Protein AF-A0AAV6YT21-F1 (afdb_monomer)

Structure (mmCIF, N/CA/C/O backbone):
data_AF-A0AAV6YT21-F1
#
_entry.id   AF-A0AAV6YT21-F1
#
loop_
_atom_site.group_PDB
_atom_site.id
_atom_site.type_symbol
_atom_site.label_atom_id
_atom_site.label_alt_id
_atom_site.label_comp_id
_atom_site.label_asym_id
_atom_site.label_entity_id
_atom_site.label_seq_id
_atom_site.pdbx_PDB_ins_code
_atom_site.Cartn_x
_atom_site.Cartn_y
_atom_site.Cartn_z
_atom_site.occupancy
_atom_site.B_iso_or_equiv
_atom_site.auth_seq_id
_atom_site.auth_comp_id
_atom_site.auth_asym_id
_atom_site.auth_a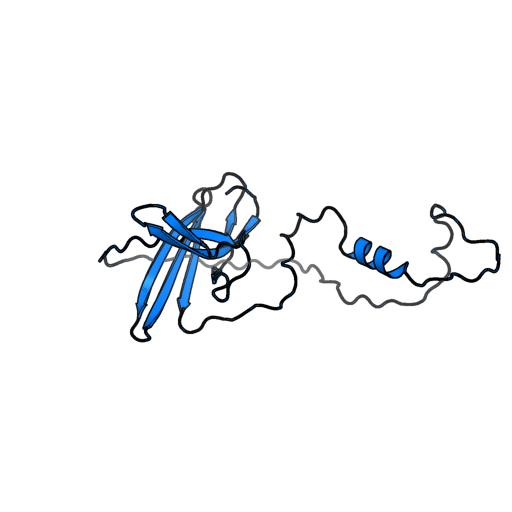tom_id
_atom_site.pdbx_PDB_model_num
ATOM 1 N N . MET A 1 1 ? -0.145 -6.992 14.950 1.00 88.38 1 MET A N 1
ATOM 2 C CA . MET A 1 1 ? 0.329 -5.601 15.068 1.00 88.38 1 MET A CA 1
ATOM 3 C C . MET A 1 1 ? 1.502 -5.580 16.021 1.00 88.38 1 MET A C 1
ATOM 5 O O . MET A 1 1 ? 1.387 -6.137 17.103 1.00 88.38 1 MET A O 1
ATOM 9 N N . LEU A 1 2 ? 2.638 -5.006 15.620 1.00 87.94 2 LEU A N 1
ATOM 10 C CA . LEU A 1 2 ? 3.841 -4.957 16.470 1.00 87.94 2 LEU A CA 1
ATOM 11 C C . LEU A 1 2 ? 3.786 -3.828 17.510 1.00 87.94 2 LEU A C 1
ATOM 13 O O . LEU A 1 2 ? 4.380 -3.944 18.574 1.00 87.94 2 LEU A O 1
ATOM 17 N N . HIS A 1 3 ? 3.036 -2.765 17.218 1.00 88.62 3 HIS A N 1
ATOM 18 C CA . HIS A 1 3 ? 2.876 -1.598 18.080 1.00 88.62 3 HIS A CA 1
ATOM 19 C C . HIS A 1 3 ? 1.391 -1.319 18.329 1.00 88.62 3 HIS A C 1
ATOM 21 O O . HIS A 1 3 ? 0.542 -1.676 17.508 1.00 88.62 3 HIS A O 1
ATOM 27 N N . SER A 1 4 ? 1.093 -0.670 19.454 1.00 93.00 4 SER A N 1
ATOM 28 C CA . SER A 1 4 ? -0.224 -0.085 19.723 1.00 93.00 4 SER A CA 1
ATOM 29 C C . SER A 1 4 ? -0.312 1.300 19.084 1.00 93.00 4 SER A C 1
ATOM 31 O O . SER A 1 4 ? 0.655 2.056 19.144 1.00 93.00 4 SER A O 1
ATOM 33 N N . GLY A 1 5 ? -1.459 1.662 18.515 1.00 94.19 5 GLY A N 1
ATOM 34 C CA . GLY A 1 5 ? -1.636 2.963 17.872 1.00 94.19 5 GLY A CA 1
ATOM 35 C C . GLY A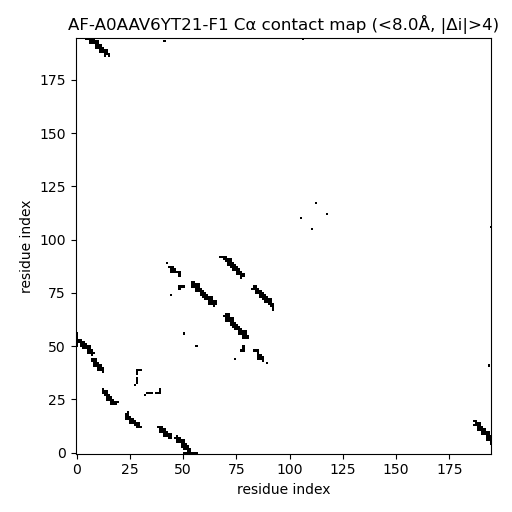 1 5 ? -2.865 3.038 16.975 1.00 94.19 5 GLY A C 1
ATOM 36 O O . GLY A 1 5 ? -3.679 2.113 16.928 1.00 94.19 5 GLY A O 1
ATOM 37 N N . LEU A 1 6 ? -2.992 4.161 16.269 1.00 96.06 6 LEU A N 1
ATOM 38 C CA . LEU A 1 6 ? -4.013 4.365 15.248 1.00 96.06 6 LEU A CA 1
ATOM 39 C C . LEU A 1 6 ? -3.454 3.978 13.884 1.00 96.06 6 LEU A C 1
ATOM 41 O O . LEU A 1 6 ? -2.499 4.566 13.405 1.00 96.06 6 LEU A O 1
ATOM 45 N N . VAL A 1 7 ? -4.085 3.022 13.222 1.00 96.44 7 VAL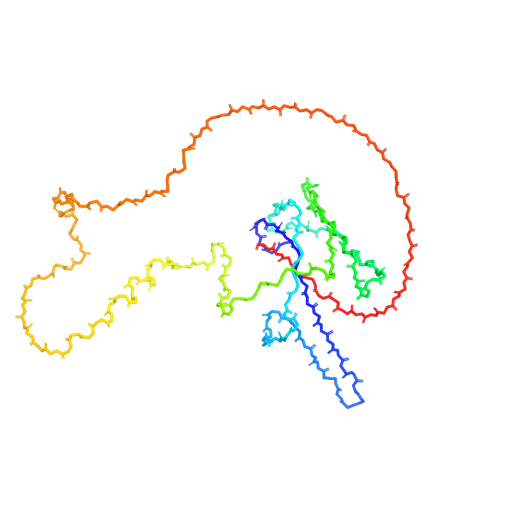 A N 1
ATOM 46 C CA . VAL A 1 7 ? -3.814 2.702 11.827 1.00 96.44 7 VAL A CA 1
ATOM 47 C C . VAL A 1 7 ? -4.555 3.701 10.949 1.00 96.44 7 VAL A C 1
ATOM 49 O O . VAL A 1 7 ? -5.776 3.642 10.810 1.00 96.44 7 VAL A O 1
ATOM 52 N N . HIS A 1 8 ? -3.811 4.618 10.344 1.00 96.81 8 HIS A N 1
ATOM 53 C CA . HIS A 1 8 ? -4.325 5.632 9.428 1.00 96.81 8 HIS A CA 1
ATOM 54 C C . HIS A 1 8 ? -4.503 5.119 7.996 1.00 96.81 8 HIS A C 1
ATOM 56 O O . HIS A 1 8 ? -5.246 5.722 7.224 1.00 96.81 8 HIS A O 1
ATOM 62 N N . GLY A 1 9 ? -3.817 4.046 7.603 1.00 96.62 9 GLY A N 1
ATOM 63 C CA . GLY A 1 9 ? -3.814 3.587 6.217 1.00 96.62 9 GLY A CA 1
ATOM 64 C C . GLY A 1 9 ? -2.855 2.439 5.936 1.00 96.62 9 GLY A C 1
ATOM 65 O O . GLY A 1 9 ? -2.294 1.834 6.848 1.00 96.62 9 GLY A O 1
ATOM 66 N N . LEU A 1 10 ? -2.639 2.186 4.649 1.00 96.81 10 LEU A N 1
ATOM 67 C CA . LEU A 1 10 ? -1.673 1.223 4.130 1.00 96.81 10 LEU A CA 1
ATOM 68 C C . LEU A 1 10 ? -0.628 1.934 3.257 1.00 96.81 10 LEU A C 1
ATOM 70 O O . LEU A 1 10 ? -0.956 2.833 2.481 1.00 96.81 10 LEU A O 1
ATOM 74 N N . ALA A 1 11 ? 0.630 1.536 3.401 1.00 95.88 11 ALA A N 1
ATOM 75 C CA . ALA A 1 11 ? 1.767 1.953 2.595 1.00 95.88 11 ALA A CA 1
ATOM 76 C C . ALA A 1 11 ? 2.125 0.847 1.603 1.00 95.88 11 ALA A C 1
ATOM 78 O O . ALA A 1 11 ? 2.099 -0.329 1.957 1.00 95.88 11 ALA A O 1
ATOM 79 N N . PHE A 1 12 ? 2.509 1.228 0.393 1.00 96.62 12 PHE A N 1
ATOM 80 C CA . PHE A 1 12 ? 2.842 0.312 -0.687 1.00 96.62 12 PHE A CA 1
ATOM 81 C C . PHE A 1 12 ? 4.167 0.708 -1.327 1.00 96.62 12 PHE A C 1
ATOM 83 O O . PHE A 1 12 ? 4.436 1.890 -1.566 1.00 96.62 12 PHE A O 1
ATOM 90 N N . TRP A 1 13 ? 4.951 -0.312 -1.645 1.00 97.25 13 TRP A N 1
ATOM 91 C CA . TRP A 1 13 ? 6.116 -0.248 -2.518 1.00 97.25 13 TRP A CA 1
ATOM 92 C C . TRP A 1 13 ? 6.214 -1.556 -3.306 1.00 97.25 13 TRP A C 1
ATOM 94 O O . TRP A 1 13 ? 5.426 -2.488 -3.105 1.00 97.25 13 TRP A O 1
ATOM 104 N N . PHE A 1 14 ? 7.164 -1.624 -4.228 1.00 96.12 14 PHE A N 1
ATOM 105 C CA . PHE A 1 14 ? 7.390 -2.813 -5.036 1.00 96.12 14 PHE A CA 1
ATOM 106 C C . PHE A 1 14 ? 8.874 -3.127 -5.181 1.00 96.12 14 PHE A C 1
ATOM 108 O O . PHE A 1 14 ? 9.727 -2.233 -5.177 1.00 96.12 14 PHE A O 1
ATOM 115 N N . ASP A 1 15 ? 9.137 -4.412 -5.380 1.00 95.56 15 ASP A N 1
ATOM 116 C CA . ASP A 1 15 ? 10.445 -4.947 -5.716 1.00 95.56 15 ASP A CA 1
ATOM 117 C C . ASP A 1 15 ? 10.340 -5.702 -7.045 1.00 95.56 15 ASP A C 1
ATOM 119 O O . ASP A 1 15 ? 9.347 -6.384 -7.317 1.00 95.56 15 ASP A O 1
ATOM 123 N N . VAL A 1 16 ? 11.364 -5.581 -7.885 1.00 95.12 16 VAL A N 1
ATOM 124 C CA . VAL A 1 16 ? 11.480 -6.309 -9.153 1.00 95.12 16 VAL A CA 1
ATOM 125 C C . VAL A 1 16 ? 12.757 -7.131 -9.128 1.00 95.12 16 VAL A C 1
ATOM 127 O O . VAL A 1 16 ? 13.840 -6.599 -8.889 1.00 95.12 16 VAL A O 1
ATOM 130 N N . ALA A 1 17 ? 12.625 -8.425 -9.414 1.00 95.19 17 ALA A N 1
ATOM 131 C CA . ALA A 1 17 ? 13.745 -9.339 -9.571 1.00 95.19 17 ALA A CA 1
ATOM 132 C C . ALA A 1 17 ? 14.012 -9.608 -11.056 1.00 95.19 17 ALA A C 1
ATOM 134 O O . ALA A 1 17 ? 13.153 -10.120 -11.775 1.00 95.19 17 ALA A O 1
ATOM 135 N N . PHE A 1 18 ? 15.229 -9.318 -11.503 1.00 94.69 18 PHE A N 1
ATOM 136 C CA . PHE A 1 18 ? 15.756 -9.720 -12.800 1.00 94.69 18 PHE A CA 1
ATOM 137 C C . PHE A 1 18 ? 16.485 -11.051 -12.630 1.00 94.69 18 PHE A C 1
ATOM 139 O O . PHE A 1 18 ? 17.658 -11.084 -12.257 1.00 94.69 18 PHE A O 1
ATOM 146 N N . ILE A 1 19 ? 15.772 -12.154 -12.859 1.00 96.62 19 ILE A N 1
ATOM 147 C CA . ILE A 1 19 ? 16.285 -13.514 -12.660 1.00 96.62 19 ILE A CA 1
ATOM 148 C C . ILE A 1 19 ? 17.089 -13.927 -13.898 1.00 96.62 19 ILE A C 1
ATOM 150 O O . ILE A 1 19 ? 16.547 -14.461 -14.866 1.00 96.62 19 ILE A O 1
ATOM 154 N N . GLY A 1 20 ? 18.387 -13.625 -13.887 1.00 95.75 20 GLY A N 1
ATOM 155 C CA . GLY A 1 20 ? 19.321 -14.039 -14.928 1.00 95.75 20 GLY A CA 1
ATOM 156 C C . GLY A 1 20 ? 19.839 -15.463 -14.720 1.00 95.75 20 GLY A C 1
ATOM 157 O O . GLY A 1 20 ? 19.739 -16.035 -13.637 1.00 95.75 20 GLY A O 1
ATOM 158 N N . SER A 1 21 ? 20.462 -16.024 -15.758 1.00 96.50 21 SER A N 1
ATOM 159 C CA . SER A 1 21 ? 21.091 -17.353 -15.704 1.00 96.50 21 SER A CA 1
ATOM 160 C C . SER A 1 21 ? 22.304 -17.432 -14.766 1.00 96.50 21 SER A C 1
ATOM 162 O O . SER A 1 21 ? 22.615 -18.513 -14.279 1.00 96.50 21 SER A O 1
ATOM 164 N N . ILE A 1 22 ? 22.989 -16.308 -14.518 1.00 97.25 22 ILE A N 1
ATOM 165 C CA . ILE A 1 22 ? 24.179 -16.232 -13.648 1.00 97.25 22 ILE A CA 1
ATOM 166 C C . ILE A 1 22 ? 23.811 -15.729 -12.251 1.00 97.25 22 ILE A C 1
ATOM 168 O O . ILE A 1 22 ? 24.291 -16.250 -11.249 1.00 97.25 22 ILE A O 1
ATOM 172 N N . MET A 1 23 ? 22.987 -14.687 -12.179 1.00 95.25 23 MET A N 1
ATOM 173 C CA . MET A 1 23 ? 22.596 -14.064 -10.920 1.00 95.25 23 MET A CA 1
ATOM 174 C C . MET A 1 23 ? 21.229 -13.403 -11.039 1.00 95.25 23 MET A C 1
ATOM 176 O O . MET A 1 23 ? 20.790 -13.039 -12.131 1.00 95.25 23 MET A O 1
ATOM 180 N N . THR A 1 24 ? 20.589 -13.215 -9.888 1.00 96.56 24 THR A N 1
ATOM 181 C CA . THR A 1 24 ? 19.397 -12.377 -9.767 1.00 96.56 24 THR A CA 1
ATOM 182 C C . THR A 1 24 ? 19.806 -10.982 -9.319 1.00 96.56 24 THR A C 1
ATOM 184 O O . THR A 1 24 ? 20.522 -10.838 -8.329 1.00 96.56 24 THR A O 1
ATOM 187 N N . VAL A 1 25 ? 19.333 -9.962 -10.029 1.00 96.00 25 VAL A N 1
ATOM 188 C CA . VAL A 1 25 ? 19.520 -8.551 -9.662 1.00 96.00 25 VAL A CA 1
ATOM 189 C C . VAL A 1 25 ? 18.185 -7.988 -9.194 1.00 96.00 25 VAL A C 1
ATOM 191 O O . VAL A 1 25 ? 17.152 -8.301 -9.781 1.00 96.00 25 VAL A O 1
ATOM 194 N N . TRP A 1 26 ? 18.194 -7.159 -8.153 1.00 95.19 26 TRP A N 1
ATOM 195 C CA . TRP A 1 26 ? 16.984 -6.574 -7.579 1.00 95.19 26 TRP A CA 1
ATOM 196 C C . TRP A 1 26 ? 16.938 -5.065 -7.791 1.00 95.19 26 TRP A C 1
ATOM 198 O O . TRP A 1 26 ? 17.945 -4.375 -7.651 1.00 95.19 26 TRP A O 1
ATOM 208 N N . LEU A 1 27 ? 15.744 -4.561 -8.084 1.00 94.94 27 LEU A N 1
ATOM 209 C CA . LEU A 1 27 ? 15.382 -3.157 -7.946 1.00 94.94 27 LEU A CA 1
ATOM 210 C C . LEU A 1 27 ? 14.325 -3.074 -6.850 1.00 94.94 27 LEU A C 1
ATOM 212 O O . LEU A 1 27 ? 13.266 -3.683 -6.988 1.00 94.94 27 LEU A O 1
ATOM 216 N N . SER A 1 28 ? 14.605 -2.325 -5.786 1.00 94.19 28 SER A N 1
ATOM 217 C CA . SER A 1 28 ? 13.670 -2.107 -4.682 1.00 94.19 28 SER A CA 1
ATOM 218 C C . SER A 1 28 ? 13.281 -0.638 -4.571 1.00 94.19 28 SER A C 1
ATOM 220 O O . SER A 1 28 ? 14.098 0.257 -4.785 1.00 94.19 28 SER A O 1
ATOM 222 N N . THR A 1 29 ? 12.015 -0.398 -4.233 1.00 95.25 29 THR A N 1
ATOM 223 C CA . THR A 1 29 ? 11.481 0.931 -3.882 1.00 95.25 29 THR A CA 1
ATOM 224 C C . THR A 1 29 ? 11.099 1.026 -2.401 1.00 95.25 29 THR A C 1
ATOM 226 O O . THR A 1 29 ? 10.394 1.956 -1.991 1.00 95.25 29 THR A O 1
ATOM 229 N N . SER A 1 30 ? 11.563 0.063 -1.596 1.00 94.25 30 SER A N 1
ATOM 230 C CA . SER A 1 30 ? 11.323 0.003 -0.155 1.00 94.25 30 SER A CA 1
ATOM 231 C C . SER A 1 30 ? 11.681 1.327 0.528 1.00 94.25 30 SER A C 1
ATOM 233 O O . SER A 1 30 ? 12.685 1.949 0.177 1.00 94.25 30 SER A O 1
ATOM 235 N N . PRO A 1 31 ? 10.922 1.762 1.551 1.00 92.56 31 PRO A N 1
ATOM 236 C CA . PRO A 1 31 ? 11.295 2.927 2.355 1.00 92.56 31 PRO A CA 1
ATOM 237 C C . PRO A 1 31 ? 12.623 2.752 3.114 1.00 92.56 31 PRO A C 1
ATOM 239 O O . PRO A 1 31 ? 13.137 3.723 3.663 1.00 92.56 31 PRO A O 1
ATOM 242 N N . THR A 1 32 ? 13.165 1.532 3.180 1.00 91.81 32 THR A N 1
ATOM 243 C CA . THR A 1 32 ? 14.474 1.237 3.784 1.00 91.81 32 THR A CA 1
ATOM 244 C C . THR A 1 32 ? 15.643 1.392 2.812 1.00 91.81 32 THR A C 1
ATOM 246 O O . THR A 1 32 ? 16.790 1.341 3.241 1.00 91.81 32 THR A O 1
ATOM 249 N N . GLU A 1 33 ? 15.361 1.552 1.520 1.00 92.81 33 GLU A N 1
ATOM 250 C CA . GLU A 1 33 ? 16.351 1.682 0.452 1.00 92.81 33 GLU A CA 1
ATOM 251 C C . GLU A 1 33 ? 16.539 3.151 0.040 1.00 92.81 33 GLU A C 1
ATOM 253 O O . GLU A 1 33 ? 15.707 4.007 0.370 1.00 92.81 33 GLU A O 1
ATOM 258 N N . PRO A 1 34 ? 17.624 3.483 -0.688 1.00 93.31 34 PRO A N 1
ATOM 259 C CA . PRO A 1 34 ? 17.809 4.814 -1.246 1.00 93.31 34 PRO A CA 1
ATOM 260 C C . PRO A 1 34 ? 16.594 5.284 -2.056 1.00 93.31 34 PRO A C 1
ATOM 262 O O . PRO A 1 34 ? 15.992 4.531 -2.823 1.00 93.31 34 PRO A O 1
ATOM 265 N N . LEU A 1 35 ? 16.251 6.565 -1.903 1.00 92.44 35 LEU A N 1
ATOM 266 C CA . LEU A 1 35 ? 15.069 7.151 -2.527 1.00 92.44 35 LEU A CA 1
ATOM 267 C C . LEU A 1 35 ? 15.119 7.042 -4.059 1.00 92.44 35 LEU A C 1
ATOM 269 O O . LEU A 1 35 ? 16.103 7.418 -4.696 1.00 92.44 35 LEU A O 1
ATOM 273 N N . THR A 1 36 ? 14.008 6.609 -4.652 1.00 94.44 36 THR A N 1
ATOM 274 C CA . THR A 1 36 ? 13.813 6.549 -6.106 1.00 94.44 36 THR A CA 1
ATOM 275 C C . THR A 1 36 ? 12.723 7.526 -6.557 1.00 94.44 36 THR A C 1
ATOM 277 O O . THR A 1 36 ? 11.954 8.037 -5.742 1.00 94.44 36 THR A O 1
ATOM 280 N N . HIS A 1 37 ? 12.606 7.758 -7.869 1.00 93.62 37 HIS A N 1
ATOM 281 C CA . HIS A 1 37 ? 11.563 8.626 -8.433 1.00 93.62 37 HIS A CA 1
ATOM 282 C C . HIS A 1 37 ? 10.138 8.054 -8.315 1.00 93.62 37 HIS A C 1
ATOM 284 O O . HIS A 1 37 ? 9.174 8.784 -8.541 1.00 93.62 37 HIS A O 1
ATOM 290 N N . TRP A 1 38 ? 9.989 6.768 -7.979 1.00 94.19 38 TRP A N 1
ATOM 291 C CA . TRP A 1 38 ? 8.682 6.157 -7.725 1.00 94.19 38 TRP A CA 1
ATOM 292 C C . TRP A 1 38 ? 8.117 6.525 -6.353 1.00 94.19 38 TRP A C 1
ATOM 294 O O . TRP A 1 38 ? 6.902 6.458 -6.171 1.00 94.19 38 TRP A O 1
ATOM 304 N N . TYR A 1 39 ? 8.973 6.949 -5.413 1.00 94.56 39 TYR A N 1
ATOM 305 C CA . TYR A 1 39 ? 8.604 7.164 -4.013 1.00 94.56 39 TYR A CA 1
ATOM 306 C C . TYR A 1 39 ? 7.869 5.934 -3.434 1.00 94.56 39 TYR A C 1
ATOM 308 O O . TYR A 1 39 ? 8.057 4.807 -3.891 1.00 94.56 39 TYR A O 1
ATOM 316 N N . GLN A 1 40 ? 7.043 6.142 -2.410 1.00 95.25 40 GLN A N 1
ATOM 317 C CA . GLN A 1 40 ? 6.112 5.148 -1.878 1.00 95.25 40 GLN A CA 1
ATOM 318 C C . GLN A 1 40 ? 4.684 5.683 -1.976 1.00 95.25 40 GLN A C 1
ATOM 320 O O . GLN A 1 40 ? 4.451 6.895 -1.937 1.00 95.25 40 GLN A O 1
ATOM 325 N N . VAL A 1 41 ? 3.709 4.778 -2.051 1.00 96.38 41 VAL A N 1
ATOM 326 C CA . VAL A 1 41 ? 2.287 5.135 -2.123 1.00 96.38 41 VAL A CA 1
ATOM 327 C C . VAL A 1 41 ? 1.633 4.898 -0.770 1.00 96.38 41 VAL A C 1
ATOM 329 O O . VAL A 1 41 ? 1.835 3.864 -0.142 1.00 96.38 41 VAL A O 1
ATOM 332 N N . ARG A 1 42 ? 0.832 5.860 -0.307 1.00 96.62 42 ARG A N 1
ATOM 333 C CA . ARG A 1 42 ? 0.055 5.754 0.932 1.00 96.62 42 ARG A CA 1
ATOM 334 C C . ARG A 1 42 ? -1.425 5.889 0.624 1.00 96.62 42 ARG A C 1
ATOM 336 O O . ARG A 1 42 ? -1.848 6.914 0.097 1.00 96.62 42 ARG A O 1
ATOM 343 N N . CYS A 1 43 ? -2.206 4.886 0.998 1.00 96.56 43 CYS A N 1
ATOM 344 C CA . CYS A 1 43 ? -3.656 4.903 0.886 1.00 96.56 43 CYS A CA 1
ATOM 345 C C . CYS A 1 43 ? -4.260 5.005 2.284 1.00 96.56 43 CYS A C 1
ATOM 347 O O . CYS A 1 43 ? -4.113 4.095 3.102 1.00 96.56 43 CYS A O 1
ATOM 349 N N . LEU A 1 44 ? -4.917 6.127 2.571 1.00 97.50 44 LEU A N 1
ATOM 350 C CA . LEU A 1 44 ? -5.526 6.365 3.876 1.00 97.50 44 LEU A CA 1
ATOM 351 C C . LEU A 1 44 ? -6.856 5.623 4.000 1.00 97.50 44 LEU A C 1
ATOM 353 O O . LEU A 1 44 ? -7.618 5.523 3.038 1.00 97.50 44 LEU A O 1
ATOM 357 N N . LEU A 1 45 ? -7.141 5.144 5.203 1.00 97.69 45 LEU A N 1
ATOM 358 C CA . LEU A 1 45 ? -8.472 4.722 5.608 1.00 97.69 45 LEU A CA 1
ATOM 359 C C . LEU A 1 45 ? -9.336 5.961 5.863 1.00 97.69 45 LEU A C 1
ATOM 361 O O . LEU A 1 45 ? -8.839 6.986 6.328 1.00 97.69 45 LEU A O 1
ATOM 365 N N . GLN A 1 46 ? -10.637 5.867 5.593 1.00 96.62 46 GLN A N 1
ATOM 366 C CA . GLN A 1 46 ? -11.550 6.987 5.834 1.00 96.62 46 GLN A CA 1
ATOM 367 C C . GLN A 1 46 ? -11.746 7.259 7.332 1.00 96.62 46 GLN A C 1
ATOM 369 O O . GLN A 1 46 ? -11.935 8.400 7.750 1.00 96.62 46 GLN A O 1
ATOM 374 N N . SER A 1 47 ? -11.659 6.214 8.153 1.00 97.19 47 SER A N 1
ATOM 375 C CA . SER A 1 47 ? -11.618 6.314 9.612 1.00 97.19 47 SER A CA 1
ATOM 376 C C . SER A 1 47 ? -10.432 5.506 10.146 1.00 97.19 47 SER A C 1
ATOM 378 O O . SER A 1 47 ? -10.334 4.322 9.808 1.00 97.19 47 SER A O 1
ATOM 380 N N . PRO A 1 48 ? -9.522 6.098 10.941 1.00 97.38 48 PRO A N 1
ATOM 381 C CA . PRO A 1 48 ? -8.409 5.360 11.529 1.00 97.38 48 PRO A CA 1
ATOM 382 C C . PRO A 1 48 ? -8.889 4.222 12.437 1.00 97.38 48 PRO A C 1
ATOM 384 O O . PRO A 1 48 ? -9.912 4.350 13.110 1.00 97.38 48 PRO A O 1
ATOM 387 N N . LEU A 1 49 ? -8.138 3.122 12.484 1.00 97.12 49 LEU A N 1
ATOM 388 C CA . LEU A 1 49 ? -8.451 1.961 13.321 1.00 97.12 49 LEU A CA 1
ATOM 389 C C . LEU A 1 49 ? -7.490 1.877 14.501 1.00 97.12 49 LEU A C 1
ATOM 391 O O . LEU A 1 49 ? -6.284 1.794 14.311 1.00 97.12 49 LEU A O 1
ATOM 395 N N . PHE A 1 50 ? -8.008 1.861 15.726 1.00 96.50 50 PHE A N 1
ATOM 396 C CA . PHE A 1 50 ? -7.165 1.626 16.894 1.00 96.50 50 PHE A CA 1
ATOM 397 C C . PHE A 1 50 ? -6.818 0.141 17.017 1.00 96.50 50 PHE A C 1
ATOM 399 O O . PHE A 1 50 ? -7.710 -0.706 17.064 1.00 96.50 50 PHE A O 1
ATOM 406 N N . THR A 1 51 ? -5.526 -0.154 17.115 1.00 95.69 51 THR A N 1
ATOM 407 C CA . THR A 1 51 ? -4.996 -1.501 17.344 1.00 95.69 51 THR A CA 1
ATOM 408 C C . THR A 1 51 ? -4.075 -1.501 18.549 1.00 95.69 51 THR A C 1
ATOM 410 O O . THR A 1 51 ? -3.303 -0.559 18.739 1.00 95.69 51 THR A O 1
ATOM 413 N N . LYS A 1 52 ? -4.096 -2.575 19.331 1.00 95.62 52 LYS A N 1
ATOM 414 C CA . LYS A 1 52 ? -3.094 -2.853 20.361 1.00 95.62 52 LYS A CA 1
ATOM 415 C C . LYS A 1 52 ? -1.981 -3.728 19.785 1.00 95.62 52 LYS A C 1
ATOM 417 O O . LYS A 1 52 ? -2.194 -4.497 18.847 1.00 95.62 52 LYS A O 1
ATOM 422 N N . ALA A 1 53 ? -0.783 -3.637 20.356 1.00 94.88 53 ALA A N 1
ATOM 423 C CA . ALA A 1 53 ? 0.271 -4.610 20.091 1.00 94.88 53 ALA A CA 1
ATOM 424 C C . ALA A 1 53 ? -0.258 -6.032 20.363 1.00 94.88 53 ALA A C 1
ATOM 426 O O . ALA A 1 53 ? -0.882 -6.282 21.392 1.00 94.88 53 ALA A O 1
ATOM 427 N N . GLY A 1 54 ? -0.033 -6.942 19.418 1.00 95.38 54 GLY A N 1
ATOM 428 C CA . GLY A 1 54 ? -0.601 -8.292 19.412 1.00 95.38 54 GLY A CA 1
ATOM 429 C C . GLY A 1 54 ? -1.916 -8.451 18.636 1.00 95.38 54 GLY A C 1
ATOM 430 O O . GLY A 1 54 ? -2.214 -9.572 18.236 1.00 95.38 54 GLY A O 1
ATOM 431 N N . ASP A 1 55 ? -2.655 -7.374 18.338 1.00 96.88 55 ASP A N 1
ATOM 432 C CA . ASP A 1 55 ? -3.904 -7.469 17.563 1.00 96.88 55 ASP A CA 1
ATOM 433 C C . ASP A 1 55 ? -3.644 -7.871 16.106 1.00 96.88 55 ASP A C 1
ATOM 435 O O . ASP A 1 55 ? -2.571 -7.616 15.553 1.00 96.88 55 ASP A O 1
ATOM 439 N N . THR A 1 56 ? -4.643 -8.440 15.440 1.00 97.25 56 THR A N 1
ATOM 440 C CA . THR A 1 56 ? -4.564 -8.812 14.025 1.00 97.25 56 THR A CA 1
ATOM 441 C C . THR A 1 56 ? -5.379 -7.826 13.202 1.00 97.25 56 THR A C 1
ATOM 443 O O . THR A 1 56 ? -6.559 -7.610 13.469 1.00 97.25 56 THR A O 1
ATOM 446 N N . LEU A 1 57 ? -4.735 -7.214 12.205 1.00 96.62 57 LEU A N 1
ATOM 447 C CA . LEU A 1 57 ? -5.411 -6.404 11.197 1.00 96.62 57 LEU A CA 1
ATOM 448 C C . LEU A 1 57 ? -5.592 -7.271 9.947 1.00 96.62 57 LEU A C 1
ATOM 450 O O . LEU A 1 57 ? -4.609 -7.606 9.286 1.00 96.62 57 LEU A O 1
ATOM 454 N N . SER A 1 58 ? -6.830 -7.643 9.644 1.00 97.19 58 SER A N 1
ATOM 455 C CA . SER A 1 58 ? -7.203 -8.418 8.462 1.00 97.19 58 SER A CA 1
ATOM 456 C C . SER A 1 58 ? -7.923 -7.531 7.444 1.00 97.19 58 SER A C 1
ATOM 458 O O . SER A 1 58 ? -8.372 -6.428 7.762 1.00 97.19 58 SER A O 1
ATOM 460 N N . GLY A 1 59 ? -8.002 -7.954 6.182 1.00 95.94 59 GLY A N 1
ATOM 461 C CA . GLY A 1 59 ? -8.619 -7.120 5.158 1.00 95.94 59 GLY A CA 1
ATOM 462 C C . GLY A 1 59 ? -8.368 -7.564 3.727 1.00 95.94 59 GLY A C 1
ATOM 463 O O . GLY A 1 59 ? -7.878 -8.658 3.457 1.00 95.94 59 GLY A O 1
ATOM 464 N N . THR A 1 60 ? -8.727 -6.698 2.787 1.00 97.38 60 THR A N 1
ATOM 465 C CA . THR A 1 60 ? -8.510 -6.901 1.356 1.00 97.38 60 THR A CA 1
ATOM 466 C C . THR A 1 60 ? -8.183 -5.572 0.693 1.00 97.38 60 THR A C 1
ATOM 468 O O . THR A 1 60 ? -8.807 -4.550 0.979 1.00 97.38 60 THR A O 1
ATOM 471 N N . VAL A 1 61 ? -7.202 -5.605 -0.206 1.00 97.75 61 VAL A N 1
ATOM 472 C CA . VAL A 1 61 ? -6.899 -4.517 -1.134 1.00 97.75 61 VAL A CA 1
ATOM 473 C C . VAL A 1 61 ? -7.191 -5.038 -2.532 1.00 97.75 61 VAL A C 1
ATOM 475 O O .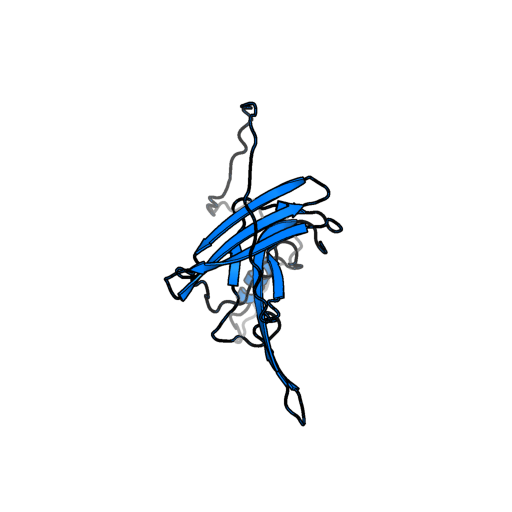 VAL A 1 61 ? -6.533 -5.965 -3.001 1.00 97.75 61 VAL A O 1
ATOM 478 N N . LEU A 1 62 ? -8.203 -4.473 -3.179 1.00 97.75 62 LEU A N 1
ATOM 479 C CA . LEU A 1 62 ? -8.614 -4.824 -4.530 1.00 97.75 62 LEU A CA 1
ATOM 480 C C . LEU A 1 62 ? -8.201 -3.705 -5.485 1.00 97.75 62 LEU A C 1
ATOM 482 O O . LEU A 1 62 ? -8.564 -2.549 -5.282 1.00 97.75 62 LEU A O 1
ATOM 486 N N . LEU A 1 63 ? -7.453 -4.058 -6.527 1.00 97.75 63 LEU A N 1
ATOM 487 C CA . LEU A 1 63 ? -7.045 -3.142 -7.586 1.00 97.75 63 LEU A CA 1
ATOM 488 C C . LEU A 1 63 ? -7.849 -3.472 -8.843 1.00 97.75 63 LEU A C 1
ATOM 490 O O . LEU A 1 63 ? -7.694 -4.551 -9.413 1.00 97.75 63 LEU A O 1
ATOM 494 N N . ILE A 1 64 ? -8.694 -2.542 -9.281 1.00 97.62 64 ILE A N 1
ATOM 495 C CA . ILE A 1 64 ? -9.557 -2.708 -10.454 1.00 97.62 64 ILE A CA 1
ATOM 496 C C . ILE A 1 64 ? -9.000 -1.858 -11.588 1.00 97.62 64 ILE A C 1
ATOM 498 O O . ILE A 1 64 ? -8.968 -0.633 -11.487 1.00 97.62 64 ILE A O 1
ATOM 502 N N . ALA A 1 65 ? -8.543 -2.498 -12.664 1.00 97.75 65 ALA A N 1
ATOM 503 C CA . ALA A 1 65 ? -8.037 -1.779 -13.826 1.00 97.75 65 ALA A CA 1
ATOM 504 C C . ALA A 1 65 ? -9.152 -0.922 -14.442 1.00 97.75 65 ALA A C 1
ATOM 506 O O . ALA A 1 65 ? -10.247 -1.413 -14.722 1.00 97.75 65 ALA A O 1
ATOM 507 N N . ASN A 1 66 ? -8.864 0.356 -14.681 1.00 95.19 66 ASN A N 1
ATOM 508 C CA . ASN A 1 66 ? -9.819 1.304 -15.241 1.00 95.19 66 ASN A CA 1
ATOM 509 C C . ASN A 1 66 ? -9.414 1.756 -16.655 1.00 95.19 66 ASN A C 1
ATOM 511 O O . ASN A 1 66 ? -8.294 1.554 -17.130 1.00 95.19 66 ASN A O 1
ATOM 515 N N . LYS A 1 67 ? -10.343 2.417 -17.358 1.00 97.12 67 LYS A N 1
ATOM 516 C CA . LYS A 1 67 ? -10.145 2.880 -18.748 1.00 97.12 67 LYS A CA 1
ATOM 517 C C . LYS A 1 67 ? -9.114 4.010 -18.888 1.00 97.12 67 LYS A C 1
ATOM 519 O O . LYS A 1 67 ? -8.781 4.390 -20.004 1.00 97.12 67 LYS A O 1
ATOM 524 N N . ARG A 1 68 ? -8.611 4.563 -17.778 1.00 97.38 68 ARG A N 1
ATOM 525 C CA . ARG A 1 68 ? -7.663 5.691 -17.738 1.00 97.38 68 ARG A CA 1
ATOM 526 C C . ARG A 1 68 ? -6.213 5.223 -17.568 1.00 97.38 68 ARG A C 1
ATOM 528 O O . ARG A 1 68 ? -5.373 6.019 -17.144 1.00 97.38 68 ARG A O 1
ATOM 535 N N . GLN A 1 69 ? -5.935 3.955 -17.902 1.00 97.06 69 GLN A N 1
ATOM 536 C CA . GLN A 1 69 ? -4.626 3.304 -17.748 1.00 97.06 69 GLN A CA 1
ATOM 537 C C . GLN A 1 69 ? -4.124 3.370 -16.298 1.00 97.06 69 GLN A C 1
ATOM 539 O O . GLN A 1 69 ? -2.958 3.651 -16.032 1.00 97.06 69 GLN A O 1
ATOM 544 N N . SER A 1 70 ? -5.038 3.184 -15.350 1.00 97.44 70 SER A N 1
ATOM 545 C CA . SER A 1 70 ? -4.755 3.214 -13.920 1.00 97.44 70 SER A CA 1
ATOM 546 C C . SER A 1 70 ? -5.663 2.221 -13.193 1.00 97.44 70 SER A C 1
ATOM 548 O O . SER A 1 70 ? -6.305 1.386 -13.834 1.00 97.44 70 SER A O 1
ATOM 550 N N . TYR A 1 71 ? -5.705 2.303 -11.866 1.00 97.94 71 TYR A N 1
ATOM 551 C CA . TYR A 1 71 ? -6.510 1.432 -11.022 1.00 97.94 71 TYR A CA 1
ATOM 552 C C . TYR A 1 71 ? -7.408 2.235 -10.086 1.00 97.94 71 TYR A C 1
ATOM 554 O O . TYR A 1 71 ? -6.972 3.226 -9.496 1.00 97.94 71 TYR A O 1
ATOM 562 N N . ASP A 1 72 ? -8.630 1.747 -9.911 1.00 97.75 72 ASP A N 1
ATOM 563 C CA . ASP A 1 72 ? -9.462 2.093 -8.766 1.00 97.75 72 ASP A CA 1
ATOM 564 C C . ASP A 1 72 ? -9.087 1.126 -7.634 1.00 97.75 72 ASP A C 1
ATOM 566 O O . ASP A 1 72 ? -9.105 -0.096 -7.809 1.00 97.75 72 ASP A O 1
ATOM 570 N N . ILE A 1 73 ? -8.678 1.664 -6.487 1.00 97.69 73 ILE A N 1
ATOM 571 C CA . ILE A 1 73 ? -8.201 0.886 -5.342 1.00 97.69 73 ILE A CA 1
ATOM 572 C C . ILE A 1 73 ? -9.307 0.842 -4.295 1.00 97.69 73 ILE A C 1
ATOM 574 O O . ILE A 1 73 ? -9.671 1.875 -3.738 1.00 97.69 73 ILE A O 1
ATOM 578 N N . SER A 1 74 ? -9.801 -0.353 -3.981 1.00 98.00 74 SER A N 1
ATOM 579 C CA . SER A 1 74 ? -10.701 -0.585 -2.855 1.00 98.00 74 SER A CA 1
ATOM 580 C C . SER A 1 74 ? -9.952 -1.229 -1.702 1.00 98.00 74 SER A C 1
ATOM 582 O O . SER A 1 74 ? -9.363 -2.296 -1.852 1.00 98.00 74 SER A O 1
ATOM 584 N N . ILE A 1 75 ? -9.963 -0.570 -0.547 1.00 97.75 75 ILE A N 1
ATOM 585 C CA . ILE A 1 75 ? -9.338 -1.066 0.677 1.00 97.75 75 ILE A CA 1
ATOM 586 C C . ILE A 1 75 ? -10.429 -1.330 1.693 1.00 97.75 75 ILE A C 1
ATOM 588 O O . ILE A 1 75 ? -11.266 -0.467 1.950 1.00 97.75 75 ILE A O 1
ATOM 592 N N . VAL A 1 76 ? -10.373 -2.502 2.311 1.00 98.00 76 VAL A N 1
ATOM 593 C CA . VAL A 1 76 ? -11.166 -2.863 3.481 1.00 98.00 76 VAL A CA 1
ATOM 594 C C . VAL A 1 76 ? -10.213 -3.432 4.519 1.00 98.00 76 VAL A C 1
ATOM 596 O O . VAL A 1 76 ? -9.469 -4.359 4.215 1.00 98.00 76 VAL A O 1
ATOM 599 N N . ALA A 1 77 ? -10.238 -2.892 5.732 1.00 97.62 77 ALA A N 1
ATOM 600 C CA . ALA A 1 77 ? -9.433 -3.356 6.854 1.00 97.62 77 ALA A CA 1
ATOM 601 C C . ALA A 1 77 ? -10.303 -3.516 8.105 1.00 97.62 77 ALA A C 1
ATOM 603 O O . ALA A 1 77 ? -11.252 -2.755 8.313 1.00 97.62 77 ALA A O 1
ATOM 604 N N . GLN A 1 78 ? -9.975 -4.496 8.936 1.00 97.88 78 GLN A N 1
ATOM 605 C CA . GLN A 1 78 ? -10.673 -4.811 10.171 1.00 97.88 78 GLN A CA 1
ATOM 606 C C . GLN A 1 78 ? -9.686 -5.263 11.246 1.00 97.88 78 GLN A C 1
ATOM 608 O O . GLN A 1 78 ? -8.737 -5.987 10.966 1.00 97.88 78 GLN A O 1
ATOM 613 N N . VAL A 1 79 ? -9.926 -4.841 12.485 1.00 98.06 79 VAL A N 1
ATOM 614 C CA . VAL A 1 79 ? -9.228 -5.360 13.664 1.00 98.06 79 VAL A CA 1
ATOM 615 C C . VAL A 1 79 ? -10.008 -6.560 14.191 1.00 98.06 79 VAL A C 1
ATOM 617 O O . VAL A 1 79 ? -11.154 -6.412 14.619 1.00 98.06 79 VAL A O 1
ATOM 620 N N . ASP A 1 80 ? -9.411 -7.747 14.158 1.00 97.06 80 ASP A N 1
ATOM 621 C CA . ASP A 1 80 ? -10.121 -9.006 14.426 1.00 97.06 80 ASP A CA 1
ATOM 622 C C . ASP A 1 80 ? -10.669 -9.074 15.858 1.00 97.06 80 ASP A C 1
ATOM 624 O O . ASP A 1 80 ? -11.784 -9.537 16.087 1.00 97.06 80 ASP A O 1
ATOM 628 N N . GLN A 1 81 ? -9.910 -8.554 16.824 1.00 97.06 81 GLN A N 1
ATOM 629 C CA . GLN A 1 81 ? -10.234 -8.601 18.250 1.00 97.06 81 GLN A CA 1
ATOM 630 C C . GLN A 1 81 ? -11.399 -7.682 18.641 1.00 97.06 81 GLN A C 1
ATOM 632 O O . GLN A 1 81 ? -12.090 -7.954 19.621 1.00 97.06 81 GLN A O 1
ATOM 637 N N . THR A 1 82 ? -11.608 -6.580 17.917 1.00 96.31 82 THR A N 1
ATOM 638 C CA . THR A 1 82 ? -12.640 -5.578 18.246 1.00 96.31 82 THR A CA 1
ATOM 639 C C . THR A 1 82 ? -13.792 -5.566 17.249 1.00 96.31 82 THR A C 1
ATOM 641 O O . THR A 1 82 ? -14.848 -5.013 17.542 1.00 96.31 82 THR A O 1
ATOM 644 N N . GLY A 1 83 ? -13.600 -6.143 16.060 1.00 96.38 83 GLY A N 1
ATOM 645 C CA . GLY A 1 83 ? -14.535 -6.029 14.945 1.00 96.38 83 GLY A CA 1
ATOM 646 C C . GLY A 1 83 ? -14.549 -4.648 14.280 1.00 96.38 83 GLY A C 1
ATOM 647 O O . GLY A 1 83 ? -15.311 -4.444 13.336 1.00 96.38 83 GLY A O 1
ATOM 648 N N . SER A 1 84 ? -13.719 -3.698 14.733 1.00 97.38 84 SER A N 1
ATOM 649 C CA . SER A 1 84 ? -13.647 -2.354 14.155 1.00 97.38 84 SER A CA 1
ATOM 650 C C . SER A 1 84 ? -13.185 -2.423 12.708 1.00 97.38 84 SER A C 1
ATOM 652 O O . SER A 1 84 ? -12.116 -2.961 12.422 1.00 97.38 84 SER A O 1
ATOM 654 N N . LYS A 1 85 ? -13.976 -1.848 11.801 1.00 98.00 85 LYS A N 1
ATOM 655 C CA . LYS A 1 85 ? -13.778 -1.927 10.352 1.00 98.00 85 LYS A CA 1
ATOM 656 C C . LYS A 1 85 ? -13.684 -0.536 9.737 1.00 98.00 85 LYS A C 1
ATOM 658 O O . LYS A 1 85 ? -14.379 0.383 10.159 1.00 98.00 85 LYS A O 1
ATOM 663 N N . SER A 1 86 ? -12.844 -0.396 8.720 1.00 98.31 86 SER A N 1
ATOM 664 C CA . SER A 1 86 ? -12.710 0.821 7.926 1.00 98.31 86 SER A CA 1
ATOM 665 C C . SER A 1 86 ? -12.427 0.472 6.470 1.00 98.31 86 SER A C 1
ATOM 667 O O . SER A 1 86 ? -11.875 -0.586 6.164 1.00 98.31 86 SER A O 1
ATOM 669 N N . SER A 1 87 ? -12.826 1.349 5.558 1.00 98.00 87 SER A N 1
ATOM 670 C CA . SER A 1 87 ? -12.647 1.148 4.123 1.00 98.00 87 SER A CA 1
ATOM 671 C C . SER A 1 87 ? -12.414 2.464 3.397 1.00 98.00 87 SER A C 1
ATOM 673 O O . SER A 1 87 ? -12.708 3.530 3.938 1.00 98.00 87 SER A O 1
ATOM 675 N N . ASN A 1 88 ? -11.891 2.394 2.175 1.00 98.12 88 ASN A N 1
ATOM 676 C CA . ASN A 1 88 ? -11.792 3.544 1.281 1.00 98.12 88 ASN A CA 1
ATOM 677 C C . ASN A 1 88 ? -11.755 3.110 -0.196 1.00 98.12 88 ASN A C 1
ATOM 679 O O . ASN A 1 88 ? -11.326 1.996 -0.506 1.00 98.12 88 ASN A O 1
ATOM 683 N N . LEU A 1 89 ? -12.177 4.003 -1.093 1.00 97.81 89 LEU A N 1
ATOM 684 C CA . LEU A 1 89 ? -12.025 3.894 -2.544 1.00 97.81 89 LEU A CA 1
ATOM 685 C C . LEU A 1 89 ? -11.114 5.026 -3.028 1.00 97.81 89 LEU A C 1
ATOM 687 O O . LEU A 1 89 ? -11.435 6.198 -2.843 1.00 97.81 89 LEU A O 1
ATOM 691 N N . LEU A 1 90 ? -9.979 4.687 -3.635 1.00 97.06 90 LEU A N 1
ATOM 692 C CA . LEU A 1 90 ? -8.979 5.654 -4.086 1.00 97.06 90 LEU A CA 1
ATOM 693 C C . LEU A 1 90 ? -8.758 5.545 -5.596 1.00 97.06 90 LEU A C 1
ATOM 695 O O . LEU A 1 90 ? -8.643 4.447 -6.132 1.00 97.06 90 LEU A O 1
ATOM 699 N N . ASP A 1 91 ? -8.647 6.687 -6.270 1.00 96.62 91 ASP A N 1
ATOM 700 C CA . ASP A 1 91 ? -8.322 6.759 -7.697 1.00 96.62 91 ASP A CA 1
ATOM 701 C C . ASP A 1 91 ? -6.817 6.973 -7.884 1.00 96.62 91 ASP A C 1
ATOM 703 O O . ASP A 1 91 ? -6.290 8.063 -7.638 1.00 96.62 91 ASP A O 1
ATOM 707 N N . LEU A 1 92 ? -6.116 5.940 -8.358 1.00 94.56 92 LEU A N 1
ATOM 708 C CA . LEU A 1 92 ? -4.668 6.001 -8.553 1.00 94.56 92 LEU A CA 1
ATOM 709 C C . LEU A 1 92 ? -4.263 6.925 -9.714 1.00 94.56 92 LEU A C 1
ATOM 711 O O . LEU A 1 92 ? -3.096 7.299 -9.829 1.00 94.56 92 LEU A O 1
ATOM 715 N N . LYS A 1 93 ? -5.206 7.348 -10.566 1.00 95.06 93 LYS A N 1
ATOM 716 C CA . LYS A 1 93 ? -4.921 8.300 -11.645 1.00 95.06 93 LYS A CA 1
ATOM 717 C C . LYS A 1 93 ? -4.745 9.729 -11.133 1.00 95.06 93 LYS A C 1
ATOM 719 O O . LYS A 1 93 ? -4.135 10.536 -11.833 1.00 95.06 93 LYS A O 1
ATOM 724 N N . ASN A 1 94 ? -5.256 10.033 -9.940 1.00 94.69 94 ASN A N 1
ATOM 725 C CA . ASN A 1 94 ? -5.192 11.350 -9.312 1.00 94.69 94 ASN A CA 1
ATOM 726 C C . ASN A 1 94 ? -4.430 11.291 -7.969 1.00 94.69 94 ASN A C 1
ATOM 728 O O . ASN A 1 94 ? -5.018 11.545 -6.914 1.00 94.69 94 ASN A O 1
ATOM 732 N N . PRO A 1 95 ? -3.127 10.943 -7.970 1.00 95.12 95 PRO A N 1
ATOM 733 C CA . PRO A 1 95 ? -2.351 10.864 -6.741 1.00 95.12 95 PRO A CA 1
ATOM 734 C C . PRO A 1 95 ? -2.067 12.259 -6.174 1.00 95.12 95 PRO A C 1
ATOM 736 O O . PRO A 1 95 ? -1.751 13.199 -6.905 1.00 95.12 95 PRO A O 1
ATOM 739 N N . PHE A 1 96 ? -2.102 12.382 -4.848 1.00 95.12 96 PHE A N 1
ATOM 740 C CA . PHE A 1 96 ? -1.623 13.581 -4.168 1.00 95.12 96 PHE A CA 1
ATOM 741 C C . PHE A 1 96 ? -0.117 13.472 -3.907 1.00 95.12 96 PHE A C 1
ATOM 743 O O . PHE A 1 96 ? 0.326 12.703 -3.051 1.00 95.12 96 PHE A O 1
ATOM 750 N N . PHE A 1 97 ? 0.676 14.241 -4.652 1.00 93.56 97 PHE A N 1
ATOM 751 C CA . PHE A 1 97 ? 2.127 14.243 -4.502 1.00 93.56 97 PHE A CA 1
ATOM 752 C C . PHE A 1 97 ? 2.552 15.040 -3.263 1.00 93.56 97 PHE A C 1
ATOM 754 O O . PHE A 1 97 ? 2.359 16.253 -3.193 1.00 93.56 97 PHE A O 1
ATOM 761 N N . ARG A 1 98 ? 3.161 14.358 -2.286 1.00 90.19 98 ARG A N 1
ATOM 762 C CA . ARG A 1 98 ? 3.652 14.971 -1.045 1.00 90.19 98 ARG A CA 1
ATOM 763 C C . ARG A 1 98 ? 5.079 14.523 -0.741 1.00 90.19 98 ARG A C 1
ATOM 765 O O . ARG A 1 98 ? 5.294 13.629 0.074 1.00 90.19 98 ARG A O 1
ATOM 772 N N . TYR A 1 99 ? 6.042 15.194 -1.361 1.00 89.75 99 TYR A N 1
ATOM 773 C CA . TYR 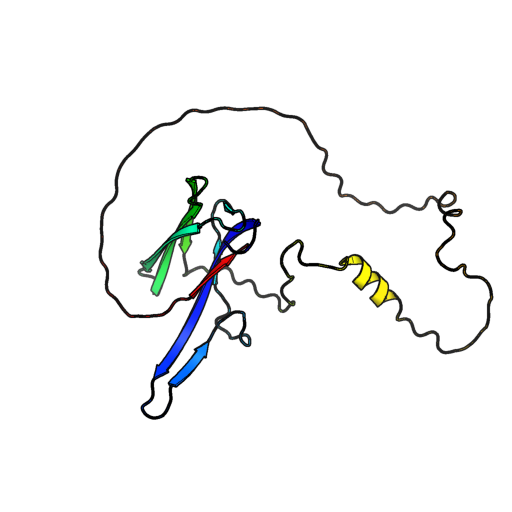A 1 99 ? 7.457 15.112 -1.010 1.00 89.75 99 TYR A CA 1
ATOM 774 C C . TYR A 1 99 ? 7.998 16.524 -0.776 1.00 89.75 99 TYR A C 1
ATOM 776 O O . TYR A 1 99 ? 7.891 17.381 -1.647 1.00 89.75 99 TYR A O 1
ATOM 784 N N . THR A 1 100 ? 8.541 16.774 0.414 1.00 88.38 100 THR A N 1
ATOM 785 C CA . THR A 1 100 ? 9.010 18.103 0.850 1.00 88.38 100 THR A CA 1
ATOM 786 C C . THR A 1 100 ? 10.532 18.200 0.950 1.00 88.38 100 THR A C 1
ATOM 788 O O . THR A 1 100 ? 11.047 19.268 1.260 1.00 88.38 100 THR A O 1
ATOM 791 N N . GLY A 1 101 ? 11.264 17.099 0.743 1.00 85.06 101 GLY A N 1
ATOM 792 C CA . GLY A 1 101 ? 12.722 17.034 0.924 1.00 85.06 101 GLY A CA 1
ATOM 793 C C . GLY A 1 101 ? 13.200 17.036 2.383 1.00 85.06 101 GLY A C 1
ATOM 794 O O . GLY A 1 101 ? 14.372 16.780 2.636 1.00 85.06 101 GLY A O 1
ATOM 795 N N . SER A 1 102 ? 12.314 17.284 3.350 1.00 82.31 102 SER A N 1
ATOM 796 C CA . SER A 1 102 ? 12.619 17.177 4.779 1.00 82.31 102 SER A CA 1
ATOM 797 C C . SER A 1 102 ? 12.734 15.716 5.212 1.00 82.31 102 SER A C 1
ATOM 799 O O . SER A 1 102 ? 11.975 14.868 4.734 1.00 82.31 102 SER A O 1
ATOM 801 N N . THR A 1 103 ? 13.618 15.431 6.170 1.00 75.94 103 THR A N 1
ATOM 802 C CA . THR A 1 103 ? 13.710 14.104 6.787 1.00 75.94 103 THR A CA 1
ATOM 803 C C . THR A 1 103 ? 12.362 13.718 7.416 1.00 75.94 103 THR A C 1
ATOM 805 O O . THR A 1 103 ? 11.750 14.545 8.100 1.00 75.94 103 THR A O 1
ATOM 808 N N . PRO A 1 104 ? 11.846 12.496 7.175 1.00 77.50 104 PRO A N 1
ATOM 809 C CA . PRO A 1 104 ? 10.616 12.039 7.811 1.00 77.50 104 PRO A CA 1
ATOM 810 C C . PRO A 1 104 ? 10.768 12.064 9.334 1.00 77.50 104 PRO A C 1
ATOM 812 O O . PRO A 1 104 ? 11.714 11.490 9.873 1.00 77.50 104 PRO A O 1
ATOM 815 N N . SER A 1 105 ? 9.845 12.725 10.035 1.00 76.38 105 SER A N 1
ATOM 816 C CA . SER A 1 105 ? 9.793 12.655 11.495 1.00 76.38 105 SER A CA 1
ATOM 817 C C . SER A 1 105 ? 9.397 11.240 11.920 1.00 76.38 105 SER A C 1
ATOM 819 O O . SER A 1 105 ? 8.491 10.663 11.305 1.00 76.38 105 SER A O 1
ATOM 821 N N . PRO A 1 106 ? 10.022 10.678 12.961 1.00 74.38 106 PRO A N 1
ATOM 822 C CA . PRO A 1 106 ? 9.631 9.372 13.457 1.00 74.38 106 PRO A CA 1
ATOM 823 C C . PRO A 1 106 ? 8.251 9.459 14.157 1.00 74.38 106 PRO A C 1
ATOM 825 O O . PRO A 1 106 ? 7.764 10.567 14.416 1.00 74.38 106 PRO A O 1
ATOM 828 N N . PRO A 1 107 ? 7.566 8.325 14.401 1.00 72.38 107 PRO A N 1
ATOM 829 C CA . PRO A 1 107 ? 6.221 8.327 14.975 1.00 72.38 107 PRO A CA 1
ATOM 830 C C . PRO A 1 107 ? 6.134 9.070 16.322 1.00 72.38 107 PRO A C 1
ATOM 832 O O . PRO A 1 107 ? 7.089 9.071 17.101 1.00 72.38 107 PRO A O 1
ATOM 835 N N . PRO A 1 108 ? 4.983 9.676 16.666 1.00 65.25 108 PRO A N 1
ATOM 836 C CA . PRO A 1 108 ? 4.787 10.248 17.994 1.00 65.25 108 PRO A CA 1
ATOM 837 C C . PRO A 1 108 ? 5.120 9.228 19.096 1.00 65.25 108 PRO A C 1
ATOM 839 O O . PRO A 1 108 ? 4.671 8.086 19.050 1.00 65.25 108 PRO A O 1
ATOM 842 N N . GLY A 1 109 ? 5.921 9.635 20.085 1.00 63.75 109 GLY A N 1
ATOM 843 C CA . GLY A 1 109 ? 6.367 8.760 21.178 1.00 63.75 109 GLY A CA 1
ATOM 844 C C . GLY A 1 109 ? 7.686 8.013 20.942 1.00 63.75 109 GLY A C 1
ATOM 845 O O . GLY A 1 109 ? 8.181 7.388 21.873 1.00 63.75 109 GLY A O 1
ATOM 846 N N . SER A 1 110 ? 8.307 8.114 19.760 1.00 63.56 110 SER A N 1
ATOM 847 C CA . SER A 1 110 ? 9.668 7.594 19.520 1.00 63.56 110 SER A CA 1
ATOM 848 C C . SER A 1 110 ? 10.778 8.631 19.745 1.00 63.56 110 SER A C 1
ATOM 850 O O . SER A 1 110 ? 11.939 8.387 19.420 1.00 63.56 110 SER A O 1
ATOM 852 N N . HIS A 1 111 ? 10.429 9.819 20.238 1.00 63.81 111 HIS A N 1
ATOM 853 C CA . HIS A 1 111 ? 11.386 10.856 20.609 1.00 63.81 111 HIS A CA 1
ATOM 854 C C . HIS A 1 111 ? 11.808 10.655 22.071 1.00 63.81 111 HIS A C 1
ATOM 856 O O . HIS A 1 111 ? 10.967 10.719 22.963 1.00 63.81 111 HIS A O 1
ATOM 862 N N . TYR A 1 112 ? 13.103 10.435 22.318 1.00 68.12 112 TYR A N 1
ATOM 863 C CA . TYR A 1 112 ? 13.677 10.375 23.676 1.00 68.12 112 TYR A CA 1
ATOM 864 C C . TYR A 1 112 ? 14.192 11.730 24.177 1.00 68.12 112 TYR A C 1
ATOM 866 O O . TYR A 1 112 ? 14.612 11.846 25.323 1.00 68.12 112 TYR A O 1
ATOM 874 N N . SER A 1 113 ? 14.164 12.746 23.319 1.00 66.62 113 SER A N 1
ATOM 875 C CA . SER A 1 113 ? 14.513 14.127 23.632 1.00 66.62 113 SER A CA 1
ATOM 876 C C . SER A 1 113 ? 13.412 15.052 23.136 1.00 66.62 113 SER A C 1
ATOM 878 O O . SER A 1 113 ? 12.728 14.769 22.145 1.00 66.62 113 SER A O 1
ATOM 880 N N . SER A 1 114 ? 13.217 16.163 23.839 1.00 67.38 114 SER A N 1
ATOM 881 C CA . SER A 1 114 ? 12.237 17.156 23.420 1.00 67.38 114 SER A CA 1
ATOM 882 C C . SER A 1 114 ? 12.719 17.847 22.139 1.00 67.38 114 SER A C 1
ATOM 884 O O . SER A 1 114 ? 13.872 18.284 22.084 1.00 67.38 114 SER A O 1
ATOM 886 N N . PRO A 1 115 ? 11.860 18.052 21.121 1.00 64.06 115 PRO A N 1
ATOM 887 C CA . PRO A 1 115 ? 12.198 18.908 19.982 1.00 64.06 115 PRO A CA 1
ATOM 888 C C . PRO A 1 115 ? 12.681 20.309 20.404 1.00 64.06 115 PRO A C 1
ATOM 890 O O . PRO A 1 115 ? 13.505 20.911 19.715 1.00 64.06 115 PRO A O 1
ATOM 893 N N . SER A 1 116 ? 12.222 20.804 21.561 1.00 74.19 116 SER A N 1
ATOM 894 C CA . SER A 1 116 ? 12.650 22.083 22.139 1.00 74.19 116 SER A CA 1
ATOM 895 C C . SER A 1 116 ? 14.091 22.062 22.672 1.00 74.19 116 SER A C 1
ATOM 897 O O . SER A 1 116 ? 14.774 23.080 22.590 1.00 74.19 116 SER A O 1
ATOM 899 N N . GLU A 1 117 ? 14.593 20.925 23.171 1.00 72.00 117 GLU A N 1
ATOM 900 C CA . GLU A 1 117 ? 15.984 20.804 23.653 1.00 72.00 117 GLU A CA 1
ATOM 901 C C . GLU A 1 117 ? 16.990 20.928 22.503 1.00 72.00 117 GLU A C 1
ATOM 903 O O . GLU A 1 117 ? 18.038 21.561 22.644 1.00 72.00 117 GLU A O 1
ATOM 908 N N . ASN A 1 118 ? 16.646 20.399 21.326 1.00 64.25 118 ASN A N 1
ATOM 909 C CA . ASN A 1 118 ? 17.477 20.525 20.128 1.00 64.25 118 ASN A CA 1
ATOM 910 C C . ASN A 1 118 ? 17.549 21.979 19.623 1.00 64.25 118 ASN A C 1
ATOM 912 O O . ASN A 1 118 ? 18.591 22.415 19.128 1.00 64.25 118 ASN A O 1
ATOM 916 N N . MET A 1 119 ? 16.464 22.746 19.780 1.00 68.62 119 MET A N 1
ATOM 917 C CA . MET A 1 119 ? 16.434 24.172 19.435 1.00 68.62 119 MET A CA 1
ATOM 918 C C . MET A 1 119 ? 17.315 24.998 20.379 1.00 68.62 119 MET A C 1
ATOM 920 O O . MET A 1 119 ? 18.120 25.801 19.908 1.00 68.62 119 MET A O 1
ATOM 924 N N . TRP A 1 120 ? 17.235 24.750 21.692 1.00 68.06 120 TRP A N 1
ATOM 925 C CA . TRP A 1 120 ? 18.055 25.448 22.689 1.00 68.06 120 TRP A CA 1
ATOM 926 C C . TRP A 1 120 ? 19.559 25.193 22.499 1.00 68.06 120 TRP A C 1
ATOM 928 O O . TRP A 1 120 ? 20.368 26.122 22.555 1.00 68.06 120 TRP A O 1
ATOM 938 N N . ASN A 1 121 ? 19.938 23.954 22.173 1.00 62.06 121 ASN A N 1
ATOM 939 C CA . ASN A 1 121 ? 21.337 23.602 21.912 1.00 62.06 121 ASN A CA 1
ATOM 940 C C . ASN A 1 121 ? 21.885 24.199 20.606 1.00 62.06 121 ASN A C 1
ATOM 942 O O . ASN A 1 121 ? 23.092 24.404 20.490 1.00 62.06 121 ASN A O 1
ATOM 946 N N . THR A 1 122 ? 21.023 24.533 19.641 1.00 58.09 122 THR A N 1
ATOM 947 C CA . THR A 1 122 ? 21.445 25.185 18.389 1.00 58.09 122 THR A CA 1
ATOM 948 C C . THR A 1 122 ? 21.654 26.697 18.579 1.00 58.09 122 THR A C 1
ATOM 950 O O . THR A 1 122 ? 22.475 27.299 17.890 1.00 58.09 122 THR A O 1
ATOM 953 N N . SER A 1 123 ? 20.991 27.319 19.563 1.00 49.72 123 SER A N 1
ATOM 954 C CA . SER A 1 123 ? 21.166 28.744 19.896 1.00 49.72 123 SER A CA 1
ATOM 955 C C . SER A 1 123 ? 22.429 29.087 20.705 1.00 49.72 123 SER A C 1
ATOM 957 O O . SER A 1 123 ? 22.681 30.262 20.949 1.00 49.72 123 SER A O 1
ATOM 959 N N . GLY A 1 124 ? 23.261 28.109 21.082 1.00 47.56 124 GLY A N 1
ATOM 960 C CA . GLY A 1 124 ? 24.527 28.349 21.801 1.00 47.56 124 GLY A CA 1
ATOM 961 C C . GLY A 1 124 ? 25.723 28.739 20.917 1.00 47.56 124 GLY A C 1
ATOM 962 O O . GLY A 1 124 ? 26.837 28.874 21.416 1.00 47.56 124 GLY A O 1
ATOM 963 N N . GLY A 1 125 ? 25.519 28.882 19.604 1.00 41.00 125 GLY A N 1
ATOM 964 C CA . GLY A 1 125 ? 26.577 29.013 18.599 1.00 41.00 125 GLY A CA 1
ATOM 965 C C . GLY A 1 125 ? 26.871 30.431 18.101 1.00 41.00 125 GLY A C 1
ATOM 966 O O . GLY A 1 125 ? 27.221 30.578 16.935 1.00 41.00 125 GLY A O 1
ATOM 967 N N . TYR A 1 126 ? 26.749 31.479 18.919 1.00 38.47 126 TYR A N 1
ATOM 968 C CA . TYR A 1 126 ? 27.479 32.725 18.644 1.00 38.47 126 TYR A CA 1
ATOM 969 C C . TYR A 1 126 ? 28.847 32.654 19.325 1.00 38.47 126 TYR A C 1
ATOM 971 O O . TYR A 1 126 ? 28.988 32.788 20.537 1.00 38.47 126 TYR A O 1
ATOM 979 N N . SER A 1 127 ? 29.864 32.415 18.500 1.00 44.34 127 SER A N 1
ATOM 980 C CA . SER A 1 127 ? 31.278 32.530 18.846 1.00 44.34 127 SER A CA 1
ATOM 981 C C . SER A 1 127 ? 31.571 33.902 19.467 1.00 44.34 127 SER A C 1
ATOM 983 O O . SER A 1 127 ? 31.591 34.911 18.766 1.00 44.34 127 SER A O 1
ATOM 985 N N . MET A 1 128 ? 31.832 33.941 20.776 1.00 37.12 128 MET A N 1
ATOM 986 C CA . MET A 1 128 ? 32.545 35.043 21.427 1.00 37.12 128 MET A CA 1
ATOM 987 C C . MET A 1 128 ? 33.979 34.601 21.727 1.00 37.12 128 MET A C 1
ATOM 989 O O . MET A 1 128 ? 34.394 34.488 22.876 1.00 37.12 128 MET A O 1
ATOM 993 N N . ASN A 1 129 ? 34.756 34.332 20.677 1.00 42.31 129 ASN A N 1
ATOM 994 C CA . ASN A 1 129 ? 36.208 34.315 20.797 1.00 42.31 129 ASN A CA 1
ATOM 995 C C . ASN A 1 129 ? 36.741 35.735 20.581 1.00 42.31 129 ASN A C 1
ATOM 997 O O . ASN A 1 129 ? 37.120 36.074 19.467 1.00 42.31 129 ASN A O 1
ATOM 1001 N N . THR A 1 130 ? 36.723 36.569 21.621 1.00 34.28 130 THR A N 1
ATOM 1002 C CA . THR A 1 130 ? 37.708 37.636 21.902 1.00 34.28 130 THR A CA 1
ATOM 1003 C C . THR A 1 130 ? 37.445 38.108 23.332 1.00 34.28 130 THR A C 1
ATOM 1005 O O . THR A 1 130 ? 36.327 38.483 23.672 1.00 34.28 130 THR A O 1
ATOM 1008 N N . GLY A 1 131 ? 38.462 37.986 24.184 1.00 37.78 131 GLY A N 1
ATOM 1009 C CA . GLY A 1 131 ? 38.330 38.059 25.633 1.00 37.78 131 GLY A CA 1
ATOM 1010 C C . GLY A 1 131 ? 37.781 39.370 26.186 1.00 37.78 131 GLY A C 1
ATOM 1011 O O . GLY A 1 131 ? 38.053 40.440 25.664 1.00 37.78 131 GLY A O 1
ATOM 1012 N N . MET A 1 132 ? 37.064 39.243 27.300 1.00 34.50 132 MET A N 1
ATOM 1013 C CA . MET A 1 132 ? 37.043 40.158 28.442 1.00 34.50 132 MET A CA 1
ATOM 1014 C C . MET A 1 132 ? 36.322 39.422 29.577 1.00 34.50 132 MET A C 1
ATOM 1016 O O . MET A 1 132 ? 35.191 38.967 29.421 1.00 34.50 132 MET A O 1
ATOM 1020 N N . ALA A 1 133 ? 36.997 39.272 30.714 1.00 40.69 133 ALA A N 1
ATOM 1021 C CA . ALA A 1 133 ? 36.402 38.766 31.939 1.00 40.69 133 ALA A CA 1
ATOM 1022 C C . ALA A 1 133 ? 35.354 39.763 32.458 1.00 40.69 133 ALA A C 1
ATOM 1024 O O . ALA A 1 133 ? 35.688 40.915 32.716 1.00 40.69 133 ALA A O 1
ATOM 1025 N N . MET A 1 134 ? 34.116 39.314 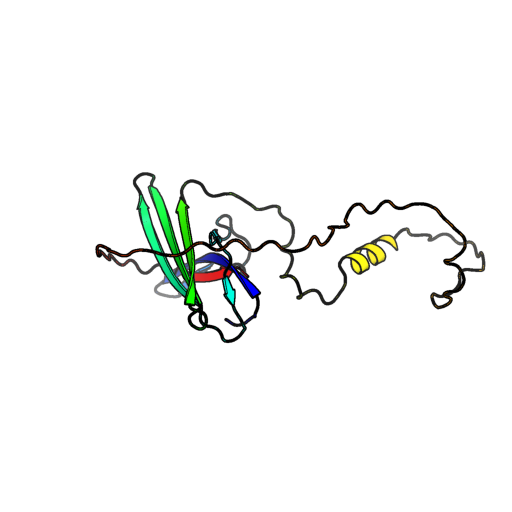32.659 1.00 36.97 134 MET A N 1
ATOM 1026 C CA . MET A 1 134 ? 33.141 39.976 33.528 1.00 36.97 134 MET A CA 1
ATOM 1027 C C . MET A 1 134 ? 32.428 38.894 34.335 1.00 36.97 134 MET A C 1
ATOM 1029 O O . MET A 1 134 ? 31.790 38.000 33.783 1.00 36.97 134 MET A O 1
ATOM 1033 N N . GLY A 1 135 ? 32.645 38.934 35.648 1.00 41.31 135 GLY A N 1
ATOM 1034 C CA . GLY A 1 135 ? 32.122 37.962 36.595 1.00 41.31 135 GLY A CA 1
ATOM 1035 C C . GLY A 1 135 ? 30.609 38.054 36.772 1.00 41.31 135 GLY A C 1
ATOM 1036 O O . GLY A 1 135 ? 30.021 39.127 36.667 1.00 41.31 135 GLY A O 1
ATOM 1037 N N . GLY A 1 136 ? 30.018 36.909 37.115 1.00 47.09 136 GLY A N 1
ATOM 1038 C CA . GLY A 1 136 ? 28.661 36.810 37.644 1.00 47.09 136 GLY A CA 1
ATOM 1039 C C . GLY A 1 136 ? 27.624 36.323 36.637 1.00 47.09 136 GLY A C 1
ATOM 1040 O O . GLY A 1 136 ? 26.800 37.107 36.190 1.00 47.09 136 GLY A O 1
ATOM 1041 N N . MET A 1 137 ? 27.604 35.019 36.350 1.00 43.16 137 MET A N 1
ATOM 1042 C CA . MET A 1 137 ? 26.385 34.339 35.893 1.00 43.16 137 MET A CA 1
ATOM 1043 C C . MET A 1 137 ? 26.195 33.065 36.733 1.00 43.16 137 MET A C 1
ATOM 1045 O O . MET A 1 137 ? 27.113 32.240 36.767 1.00 43.16 137 MET A O 1
ATOM 1049 N N . PRO A 1 138 ? 25.069 32.902 37.457 1.00 39.12 138 PRO A N 1
ATOM 1050 C CA . PRO A 1 138 ? 24.841 31.742 38.312 1.00 39.12 138 PRO A CA 1
ATOM 1051 C C . PRO A 1 138 ? 24.645 30.472 37.484 1.00 39.12 138 PRO A C 1
ATOM 1053 O O . PRO A 1 138 ? 23.947 30.471 36.469 1.00 39.12 138 PRO A O 1
ATOM 1056 N N . THR A 1 139 ? 25.241 29.376 37.946 1.00 45.06 139 THR A N 1
ATOM 1057 C CA . THR A 1 139 ? 24.948 28.024 37.472 1.00 45.06 139 THR A CA 1
ATOM 1058 C C . THR A 1 139 ? 23.492 27.678 37.789 1.00 45.06 139 THR A C 1
ATOM 1060 O O . THR A 1 139 ? 22.941 28.097 38.807 1.00 45.06 139 THR A O 1
ATOM 1063 N N . ALA A 1 140 ? 22.844 26.968 36.870 1.00 44.31 140 ALA A N 1
ATOM 1064 C CA . ALA A 1 140 ? 21.406 26.733 36.852 1.00 44.31 140 ALA A CA 1
ATOM 1065 C C . ALA A 1 140 ? 20.927 25.808 37.988 1.00 44.31 140 ALA A C 1
ATOM 1067 O O . ALA A 1 140 ? 20.603 24.654 37.734 1.00 44.31 140 ALA A O 1
ATOM 1068 N N . TYR A 1 141 ? 20.860 26.310 39.227 1.00 43.62 141 TYR A N 1
ATOM 1069 C CA . TYR A 1 141 ? 20.184 25.627 40.342 1.00 43.62 141 TYR A CA 1
ATOM 1070 C C . TYR A 1 141 ? 19.444 26.559 41.325 1.00 43.62 141 TYR A C 1
ATOM 1072 O O . TYR A 1 141 ? 18.951 26.069 42.337 1.00 43.62 141 TYR A O 1
ATOM 1080 N N . ASP A 1 142 ? 19.334 27.870 41.075 1.00 40.88 142 ASP A N 1
ATOM 1081 C CA . ASP A 1 142 ? 18.629 28.787 41.990 1.00 40.88 142 ASP A CA 1
ATOM 1082 C C . ASP A 1 142 ? 17.271 29.233 41.419 1.00 40.88 142 ASP A C 1
ATOM 1084 O O . ASP A 1 142 ? 17.193 30.014 40.471 1.00 40.88 142 ASP A O 1
ATOM 1088 N N . LEU A 1 143 ? 16.187 28.716 42.006 1.00 49.16 143 LEU A N 1
ATOM 1089 C CA . LEU A 1 143 ? 14.788 28.981 41.644 1.00 49.16 143 LEU A CA 1
ATOM 1090 C C . LEU A 1 143 ? 14.238 30.280 42.280 1.00 49.16 143 LEU A C 1
ATOM 1092 O O . LEU A 1 143 ? 13.028 30.449 42.399 1.00 49.16 143 LEU A O 1
ATOM 1096 N N . SER A 1 144 ? 15.090 31.220 42.694 1.00 43.84 144 SER A N 1
ATOM 1097 C CA . SER A 1 144 ? 14.650 32.391 43.474 1.00 43.84 144 SER A CA 1
ATOM 1098 C C . SER A 1 144 ? 14.384 33.679 42.675 1.00 43.84 144 SER A C 1
ATOM 1100 O O . SER A 1 144 ? 14.034 34.690 43.278 1.00 43.84 144 SER A O 1
ATOM 1102 N N . SER A 1 145 ? 14.494 33.697 41.339 1.00 48.19 145 SER A N 1
ATOM 1103 C CA . SER A 1 145 ? 14.396 34.950 40.552 1.00 48.19 145 SER A CA 1
ATOM 1104 C C . SER A 1 145 ? 13.200 35.075 39.593 1.00 48.19 145 SER A C 1
ATOM 1106 O O . SER A 1 145 ? 13.044 36.113 38.955 1.00 48.19 145 SER A O 1
ATOM 1108 N N . VAL A 1 146 ? 12.288 34.098 39.524 1.00 46.12 146 VAL A N 1
ATOM 1109 C CA . VAL A 1 146 ? 11.177 34.110 38.538 1.00 46.12 146 VAL A CA 1
ATOM 1110 C C . VAL A 1 146 ? 9.971 34.976 38.968 1.00 46.12 146 VAL A C 1
ATOM 1112 O O . VAL A 1 146 ? 9.017 35.130 38.214 1.00 46.12 146 VAL A O 1
ATOM 1115 N N . ILE A 1 147 ? 9.991 35.603 40.151 1.00 43.62 147 ILE A N 1
ATOM 1116 C CA . ILE A 1 147 ? 8.848 36.410 40.636 1.00 43.62 147 ILE A CA 1
ATOM 1117 C C . ILE A 1 147 ? 8.934 37.895 40.220 1.00 43.62 147 ILE A C 1
ATOM 1119 O O . ILE A 1 147 ? 7.934 38.606 40.277 1.00 43.62 147 ILE A O 1
ATOM 1123 N N . ALA A 1 148 ? 10.071 38.383 39.713 1.00 41.53 148 ALA A N 1
ATOM 1124 C CA . ALA A 1 148 ? 10.228 39.794 39.351 1.00 41.53 148 ALA A CA 1
ATOM 1125 C C . ALA A 1 148 ? 10.523 39.977 37.854 1.00 41.53 148 ALA A C 1
ATOM 1127 O O . ALA A 1 148 ? 11.675 40.102 37.451 1.00 41.53 148 ALA A O 1
ATOM 1128 N N . GLY A 1 149 ? 9.481 40.024 37.020 1.00 35.00 149 GLY A N 1
ATOM 1129 C CA . GLY A 1 149 ? 9.650 40.437 35.624 1.00 35.00 149 GLY A CA 1
ATOM 1130 C C . GLY A 1 149 ? 8.519 40.022 34.698 1.00 35.00 149 GLY A C 1
ATOM 1131 O O . GLY A 1 149 ? 8.681 39.134 33.870 1.00 35.00 149 GLY A O 1
ATOM 1132 N N . SER A 1 150 ? 7.371 40.685 34.809 1.00 44.50 150 SER A N 1
ATOM 1133 C CA . SER A 1 150 ? 6.315 40.632 33.800 1.00 44.50 150 SER A CA 1
ATOM 1134 C C . SER A 1 150 ? 6.817 41.189 32.462 1.00 44.50 150 SER A C 1
ATOM 1136 O O . SER A 1 150 ? 6.961 42.402 32.332 1.00 44.50 150 SER A O 1
ATOM 1138 N N . SER A 1 151 ? 7.012 40.328 31.464 1.00 34.75 151 SER A N 1
ATOM 1139 C CA . SER A 1 151 ? 7.071 40.717 30.048 1.00 34.75 151 SER A CA 1
ATOM 1140 C C . SER A 1 151 ? 6.493 39.584 29.206 1.00 34.75 151 SER A C 1
ATOM 1142 O O . SER A 1 151 ? 7.019 38.475 29.187 1.00 34.75 151 SER A O 1
ATOM 1144 N N . GLY A 1 152 ? 5.341 39.861 28.596 1.00 45.66 152 GLY A N 1
ATOM 1145 C CA . GLY A 1 152 ? 4.452 38.880 27.988 1.00 45.66 152 GLY A CA 1
ATOM 1146 C C . GLY A 1 152 ? 5.056 38.059 26.853 1.00 45.66 152 GLY A C 1
ATOM 1147 O O . GLY A 1 152 ? 5.759 38.571 25.986 1.00 45.66 152 GLY A O 1
ATOM 1148 N N . ILE A 1 153 ? 4.670 36.785 26.827 1.00 39.09 153 ILE A N 1
ATOM 1149 C CA . ILE A 1 153 ? 4.726 35.938 25.640 1.00 39.09 153 ILE A CA 1
ATOM 1150 C C . ILE A 1 153 ? 3.337 35.307 25.500 1.00 39.09 153 ILE A C 1
ATOM 1152 O O . ILE A 1 153 ? 2.887 34.526 26.337 1.00 39.09 153 ILE A O 1
ATOM 1156 N N . SER A 1 154 ? 2.618 35.730 24.465 1.00 38.16 154 SER A N 1
ATOM 1157 C CA . SER A 1 154 ? 1.262 35.312 24.124 1.00 38.16 154 SER A CA 1
ATOM 1158 C C . SER A 1 154 ? 1.273 33.936 23.458 1.00 38.16 154 SER A C 1
ATOM 1160 O O . SER A 1 154 ? 1.416 33.813 22.244 1.00 38.16 154 SER A O 1
ATOM 1162 N N . HIS A 1 155 ? 1.065 32.878 24.238 1.00 37.28 155 HIS A N 1
ATOM 1163 C CA . HIS A 1 155 ? 0.798 31.549 23.687 1.00 37.28 155 HIS A CA 1
ATOM 1164 C C . HIS A 1 155 ? -0.712 31.358 23.495 1.00 37.28 155 HIS A C 1
ATOM 1166 O O . HIS A 1 155 ? -1.440 30.998 24.416 1.00 37.28 155 HIS A O 1
ATOM 1172 N N . SER A 1 156 ? -1.183 31.600 22.271 1.00 45.84 156 SER A N 1
ATOM 1173 C CA . SER A 1 156 ? -2.536 31.235 21.831 1.00 45.84 156 SER A CA 1
ATOM 1174 C C . SER A 1 156 ? -2.571 29.750 21.470 1.00 45.84 156 SER A C 1
ATOM 1176 O O . SER A 1 156 ? -2.428 29.414 20.304 1.00 45.84 156 SER A O 1
ATOM 1178 N N . ASN A 1 157 ? -2.690 28.863 22.461 1.00 41.78 157 ASN A N 1
ATOM 1179 C CA . ASN A 1 157 ? -2.983 27.435 22.254 1.00 41.78 157 ASN A CA 1
ATOM 1180 C C . ASN A 1 157 ? -3.602 26.809 23.518 1.00 41.78 157 ASN A C 1
ATOM 1182 O O . ASN A 1 157 ? -3.079 25.853 24.083 1.00 41.78 157 ASN A O 1
ATOM 1186 N N . LEU A 1 158 ? -4.728 27.358 23.974 1.00 36.72 158 LEU A N 1
ATOM 1187 C CA . LEU A 1 158 ? -5.574 26.716 24.981 1.00 36.72 158 LEU A CA 1
ATOM 1188 C C . LEU A 1 158 ? -6.866 26.262 24.297 1.00 36.72 158 LEU A C 1
ATOM 1190 O O . LEU A 1 158 ? -7.663 27.091 23.867 1.00 36.72 158 LEU A O 1
ATOM 1194 N N . ILE A 1 159 ? -7.053 24.946 24.171 1.00 50.16 159 ILE A N 1
ATOM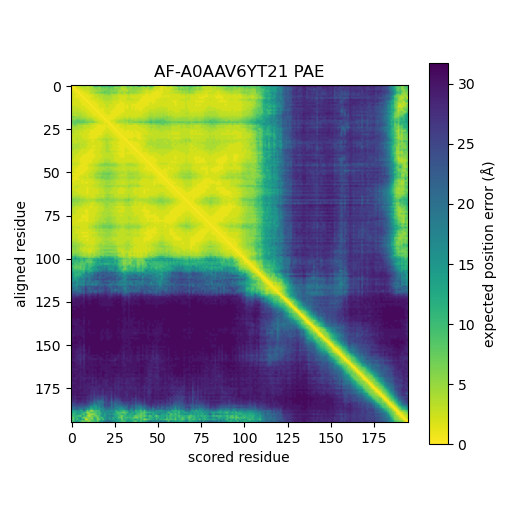 1195 C CA . ILE A 1 159 ? -8.329 24.336 23.775 1.00 50.16 159 ILE A CA 1
ATOM 1196 C C . ILE A 1 159 ? -9.152 24.164 25.063 1.00 50.16 159 ILE A C 1
ATOM 1198 O O . ILE A 1 159 ? -8.695 23.446 25.956 1.00 50.16 159 ILE A O 1
ATOM 1202 N N . PRO A 1 160 ? -10.331 24.793 25.212 1.00 35.59 160 PRO A N 1
ATOM 1203 C CA . PRO A 1 160 ? -11.184 24.574 26.377 1.00 35.59 160 PRO A CA 1
ATOM 1204 C C . PRO A 1 160 ? -11.866 23.200 26.290 1.00 35.59 160 PRO A C 1
ATOM 1206 O O . PRO A 1 160 ? -12.474 22.879 25.269 1.00 35.59 160 PRO A O 1
ATOM 1209 N N . LEU A 1 161 ? -11.806 22.401 27.362 1.00 31.28 161 LEU A N 1
ATOM 1210 C CA . LEU A 1 161 ? -12.688 21.242 27.531 1.00 31.28 161 LEU A CA 1
ATOM 1211 C C . LEU A 1 161 ? -14.115 21.736 27.818 1.00 31.28 161 LEU A C 1
ATOM 1213 O O . LEU A 1 161 ? -14.358 22.338 28.860 1.00 31.28 161 LEU A O 1
ATOM 1217 N N . GLY A 1 162 ? -15.040 21.480 26.892 1.00 31.52 162 GLY A N 1
ATOM 1218 C CA . GLY A 1 162 ? -16.483 21.657 27.076 1.00 31.52 162 GLY A CA 1
ATOM 1219 C C . GLY A 1 162 ? -17.189 20.307 27.221 1.00 31.52 162 GLY A C 1
ATOM 1220 O O . GLY A 1 162 ? -16.865 19.357 26.509 1.00 31.52 162 GLY A O 1
ATOM 1221 N N . GLU A 1 163 ? -18.116 20.233 28.174 1.00 32.16 163 GLU A N 1
ATOM 1222 C CA . GLU A 1 163 ? -18.884 19.052 28.582 1.00 32.16 163 GLU A CA 1
ATOM 1223 C C . GLU A 1 163 ? -19.894 18.531 27.533 1.00 32.16 163 GLU A C 1
ATOM 1225 O O . GLU A 1 163 ? -20.208 19.168 26.531 1.00 32.16 163 GLU A O 1
ATOM 1230 N N . GLN A 1 164 ? -20.374 17.316 27.809 1.00 34.50 164 GLN A N 1
ATOM 1231 C CA . GLN A 1 164 ? -21.152 16.374 26.997 1.00 34.50 164 GLN A CA 1
ATOM 1232 C C . GLN A 1 164 ? -22.441 16.901 26.342 1.00 34.50 164 GLN A C 1
ATOM 1234 O O . GLN A 1 164 ? -23.245 17.581 26.973 1.00 34.50 164 GLN A O 1
ATOM 1239 N N . GLN A 1 165 ? -22.772 16.329 25.175 1.00 28.11 165 GLN A N 1
ATOM 1240 C CA . GLN A 1 165 ? -24.149 15.890 24.928 1.00 28.11 165 GLN A CA 1
ATOM 1241 C C . GLN A 1 165 ? -24.212 14.638 24.042 1.00 28.11 165 GLN A C 1
ATOM 1243 O O . GLN A 1 165 ? -23.646 14.579 22.953 1.00 28.11 165 GLN A O 1
ATOM 1248 N N . ALA A 1 166 ? -24.892 13.616 24.561 1.00 30.91 166 ALA A N 1
ATOM 1249 C CA . ALA A 1 166 ? -25.164 12.351 23.898 1.00 30.91 166 ALA A CA 1
ATOM 1250 C C . ALA A 1 166 ? -26.268 12.512 22.845 1.00 30.91 166 ALA A C 1
ATOM 1252 O O . ALA A 1 166 ? -27.313 13.092 23.134 1.00 30.91 166 ALA A O 1
ATOM 1253 N N . VAL A 1 167 ? -26.079 11.924 21.661 1.00 32.94 167 VAL A N 1
ATOM 1254 C CA . VAL A 1 167 ? -27.164 11.687 20.700 1.00 32.94 167 VAL A CA 1
ATOM 1255 C C . VAL A 1 167 ? -27.040 10.262 20.167 1.00 32.94 167 VAL A C 1
ATOM 1257 O O . VAL A 1 167 ? -26.039 9.889 19.560 1.00 32.94 167 VAL A O 1
ATOM 1260 N N . ALA A 1 168 ? -28.063 9.459 20.445 1.00 30.36 168 ALA A N 1
ATOM 1261 C CA . ALA A 1 168 ? -28.246 8.109 19.931 1.00 30.36 168 ALA A CA 1
ATOM 1262 C C . ALA A 1 168 ? -28.957 8.140 18.568 1.00 30.36 168 ALA A C 1
ATOM 1264 O O . ALA A 1 168 ? -29.826 8.983 18.353 1.00 30.36 168 ALA A O 1
ATOM 1265 N N . CYS A 1 169 ? -28.664 7.175 17.689 1.00 27.17 169 CYS A N 1
ATOM 1266 C CA . CYS A 1 169 ? -29.601 6.749 16.645 1.00 27.17 169 CYS A CA 1
ATOM 1267 C C . CYS A 1 169 ? -29.355 5.281 16.234 1.00 27.17 169 CYS A C 1
ATOM 1269 O O . CYS A 1 169 ? -28.219 4.809 16.230 1.00 27.17 169 CYS A O 1
ATOM 1271 N N . SER A 1 170 ? -30.446 4.561 15.965 1.00 35.53 170 SER A N 1
ATOM 1272 C CA . SER A 1 170 ? -30.582 3.092 15.873 1.00 35.53 170 SER A CA 1
ATOM 1273 C C . SER A 1 170 ? -30.382 2.514 14.444 1.00 35.53 170 SER A C 1
ATOM 1275 O O . SER A 1 170 ? -30.274 3.292 13.498 1.00 35.53 170 SER A O 1
ATOM 1277 N N . PRO A 1 171 ? -30.328 1.168 14.254 1.00 38.41 171 PRO A N 1
ATOM 1278 C CA . PRO A 1 171 ? -29.776 0.515 13.052 1.00 38.41 171 PRO A CA 1
ATOM 1279 C C . PRO A 1 171 ? -30.818 -0.140 12.111 1.00 38.41 171 PRO A C 1
ATOM 1281 O O . PRO A 1 171 ? -31.914 -0.465 12.556 1.00 38.41 171 PRO A O 1
ATOM 1284 N N . ALA A 1 172 ? -30.437 -0.393 10.841 1.00 29.42 172 ALA A N 1
ATOM 1285 C CA . ALA A 1 172 ? -30.975 -1.389 9.866 1.00 29.42 172 ALA A CA 1
ATOM 1286 C C . ALA A 1 172 ? -30.389 -1.097 8.448 1.00 29.42 172 ALA A C 1
ATOM 1288 O O . ALA A 1 172 ? -30.099 0.061 8.184 1.00 29.42 172 ALA A O 1
ATOM 1289 N N . SER A 1 173 ? -30.189 -1.977 7.445 1.00 29.94 173 SER A N 1
ATOM 1290 C CA . SER A 1 173 ? -30.409 -3.417 7.179 1.00 29.94 173 SER A CA 1
ATOM 1291 C C . SER A 1 173 ? -29.527 -3.871 5.969 1.00 29.94 173 SER A C 1
ATOM 1293 O O . SER A 1 173 ? -28.840 -3.061 5.356 1.00 29.94 173 SER A O 1
ATOM 1295 N N . LEU A 1 174 ? -29.552 -5.173 5.657 1.00 29.78 174 LEU A N 1
ATOM 1296 C CA . LEU A 1 174 ? -28.635 -6.039 4.884 1.00 29.78 174 LEU A CA 1
ATOM 1297 C C . LEU A 1 174 ? -28.779 -6.069 3.332 1.00 29.78 174 LEU A C 1
ATOM 1299 O O . LEU A 1 174 ? -29.878 -5.868 2.819 1.00 29.78 174 LEU A O 1
ATOM 1303 N N . ARG A 1 175 ? -27.712 -6.605 2.674 1.00 30.17 175 ARG A N 1
ATOM 1304 C CA . ARG A 1 175 ? -27.644 -7.518 1.472 1.00 30.17 175 ARG A CA 1
ATOM 1305 C C . ARG A 1 175 ? -27.273 -6.918 0.073 1.00 30.17 175 ARG A C 1
ATOM 1307 O O . ARG A 1 175 ? -27.584 -5.758 -0.151 1.00 30.17 175 ARG A O 1
ATOM 1314 N N . PRO A 1 176 ? -26.821 -7.720 -0.941 1.00 35.59 176 PRO A N 1
ATOM 1315 C CA . PRO A 1 176 ? -25.592 -8.544 -1.102 1.00 35.59 176 PRO A CA 1
ATOM 1316 C C . PRO A 1 176 ? -24.683 -8.198 -2.332 1.00 35.59 176 PRO A C 1
ATOM 1318 O O . PRO A 1 176 ? -25.081 -7.477 -3.239 1.00 35.59 176 PRO A O 1
ATOM 1321 N N . GLU A 1 177 ? -23.492 -8.822 -2.338 1.00 34.41 177 GLU A N 1
ATOM 1322 C CA . GLU A 1 177 ? -22.435 -9.024 -3.373 1.00 34.41 177 GLU A CA 1
ATOM 1323 C C . GLU A 1 177 ? -22.856 -9.393 -4.820 1.00 34.41 177 GLU A C 1
ATOM 1325 O O . GLU A 1 177 ? -23.921 -9.987 -5.018 1.00 34.41 177 GLU A O 1
ATOM 1330 N N . PRO A 1 178 ? -21.944 -9.193 -5.807 1.00 36.47 178 PRO A N 1
ATOM 1331 C CA . PRO A 1 178 ? -21.430 -10.359 -6.556 1.00 36.47 178 PRO A CA 1
ATOM 1332 C C . PRO A 1 178 ? -19.927 -10.337 -6.973 1.00 36.47 178 PRO A C 1
ATOM 1334 O O . PRO A 1 178 ? -19.464 -9.425 -7.649 1.00 36.47 178 PRO A O 1
ATOM 1337 N N . GLN A 1 179 ? -19.222 -11.419 -6.613 1.00 28.86 179 GLN A N 1
ATOM 1338 C CA . GLN A 1 179 ? -18.406 -12.387 -7.394 1.00 28.86 179 GLN A CA 1
ATOM 1339 C C . GLN A 1 179 ? -17.472 -11.962 -8.566 1.00 28.86 179 GLN A C 1
ATOM 1341 O O . GLN A 1 179 ? -17.918 -11.608 -9.652 1.00 28.86 179 GLN A O 1
ATOM 1346 N N . ASP A 1 180 ? -16.174 -12.227 -8.320 1.00 31.09 180 ASP A N 1
ATOM 1347 C CA . ASP A 1 180 ? -15.120 -12.898 -9.124 1.00 31.09 180 ASP A CA 1
ATOM 1348 C C . ASP A 1 180 ? -14.687 -12.431 -10.533 1.00 31.09 180 ASP A C 1
ATOM 1350 O O . ASP A 1 180 ? -15.459 -12.462 -11.481 1.00 31.09 180 ASP A O 1
ATOM 1354 N N . LEU A 1 181 ? -13.361 -12.226 -10.703 1.00 28.75 181 LEU A N 1
ATOM 1355 C CA . LEU A 1 181 ? -12.519 -12.945 -11.691 1.00 28.75 181 LEU A CA 1
ATOM 1356 C C . LEU A 1 181 ? -11.013 -12.621 -11.521 1.00 28.75 181 LEU A C 1
ATOM 1358 O O . LEU A 1 181 ? -10.571 -11.489 -11.706 1.00 28.75 181 LEU A O 1
ATOM 1362 N N . ARG A 1 182 ? -10.205 -13.639 -11.187 1.00 29.53 182 ARG A N 1
ATOM 1363 C CA . ARG A 1 182 ? -8.739 -13.565 -11.016 1.00 29.53 182 ARG A CA 1
ATOM 1364 C C . ARG A 1 182 ? -8.006 -13.901 -12.323 1.00 29.53 182 ARG A C 1
ATOM 1366 O O . ARG A 1 182 ? -8.228 -14.971 -12.876 1.00 29.53 182 ARG A O 1
ATOM 1373 N N . HIS A 1 183 ? -7.069 -13.051 -12.747 1.00 29.84 183 HIS A N 1
ATOM 1374 C CA . HIS A 1 183 ? -5.972 -13.404 -13.661 1.00 29.84 183 HIS A CA 1
ATOM 1375 C C . HIS A 1 183 ? -4.650 -13.002 -12.993 1.00 29.84 183 HIS A C 1
ATOM 1377 O O . HIS A 1 183 ? -4.475 -11.849 -12.608 1.00 29.84 183 HIS A O 1
ATOM 1383 N N . GLY A 1 184 ? -3.760 -13.973 -12.773 1.00 26.56 184 GLY A N 1
ATOM 1384 C CA . GLY A 1 184 ? -2.532 -13.803 -11.999 1.00 26.56 184 GLY A CA 1
ATOM 1385 C C . GLY A 1 184 ? -1.312 -13.482 -12.861 1.00 26.56 184 GLY A C 1
ATOM 1386 O O . GLY A 1 184 ? -0.903 -14.289 -13.689 1.00 26.56 184 GLY A O 1
ATOM 1387 N N . THR A 1 185 ? -0.686 -12.342 -12.581 1.00 29.34 185 THR A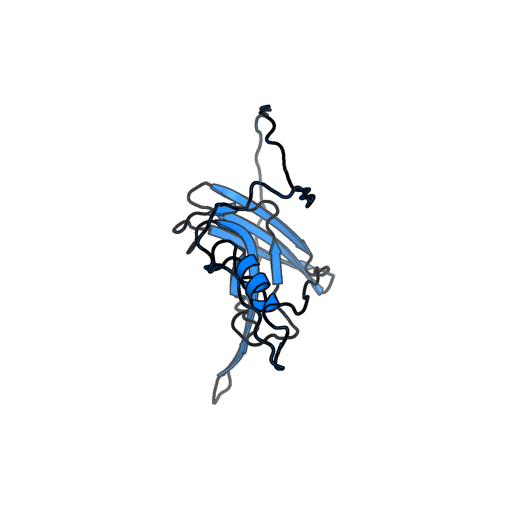 N 1
ATOM 1388 C CA . THR A 1 185 ? 0.742 -12.076 -12.803 1.00 29.34 185 THR A CA 1
ATOM 1389 C C . THR A 1 185 ? 1.357 -11.831 -11.429 1.00 29.34 185 THR A C 1
ATOM 1391 O O . THR A 1 185 ? 0.864 -10.974 -10.696 1.00 29.34 185 THR A O 1
ATOM 1394 N N . SER A 1 186 ? 2.377 -12.593 -11.026 1.00 30.67 186 SER A N 1
ATOM 1395 C CA . SER A 1 186 ? 2.978 -12.465 -9.692 1.00 30.67 186 SER A CA 1
ATOM 1396 C C . SER A 1 186 ? 3.873 -11.223 -9.612 1.00 30.67 186 SER A C 1
ATOM 1398 O O . SER A 1 186 ? 5.086 -11.302 -9.797 1.00 30.67 186 SER A O 1
ATOM 1400 N N . SER A 1 187 ? 3.270 -10.065 -9.351 1.00 39.22 187 SER A N 1
ATOM 1401 C CA . SER A 1 187 ? 3.964 -8.902 -8.803 1.00 39.22 187 SER A CA 1
ATOM 1402 C C . SER A 1 187 ? 3.912 -8.991 -7.279 1.00 39.22 187 SER A C 1
ATOM 1404 O O . SER A 1 187 ? 2.822 -8.980 -6.703 1.00 39.22 187 SER A O 1
ATOM 1406 N N . ASN A 1 188 ? 5.064 -9.069 -6.612 1.00 41.81 188 ASN A N 1
ATOM 1407 C CA . ASN A 1 188 ? 5.110 -8.962 -5.155 1.00 41.81 188 ASN A CA 1
ATOM 1408 C C . ASN A 1 188 ? 4.958 -7.484 -4.775 1.00 41.81 188 ASN A C 1
ATOM 1410 O O . ASN A 1 188 ? 5.933 -6.742 -4.685 1.00 41.81 188 ASN A O 1
ATOM 1414 N N . THR A 1 189 ? 3.716 -7.036 -4.608 1.00 51.44 189 THR A N 1
ATOM 1415 C CA . THR A 1 189 ? 3.431 -5.756 -3.957 1.00 51.44 189 THR A CA 1
ATOM 1416 C C . THR A 1 189 ? 3.579 -5.950 -2.456 1.00 51.44 189 THR A C 1
ATOM 1418 O O . THR A 1 189 ? 2.839 -6.732 -1.857 1.00 51.44 189 THR A O 1
ATOM 1421 N N . THR A 1 190 ? 4.521 -5.235 -1.846 1.00 71.69 190 THR A N 1
ATOM 1422 C CA . THR A 1 190 ? 4.708 -5.273 -0.396 1.00 71.69 190 THR A CA 1
ATOM 1423 C C . THR A 1 190 ? 3.847 -4.189 0.243 1.00 71.69 190 THR A C 1
ATOM 1425 O O . THR A 1 190 ? 3.846 -3.035 -0.191 1.00 71.69 190 THR A O 1
ATOM 1428 N N . ILE A 1 191 ? 3.084 -4.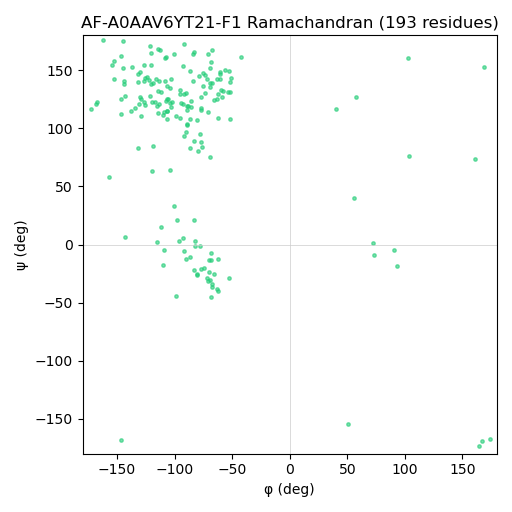579 1.265 1.00 66.19 191 ILE A N 1
ATOM 1429 C CA . ILE A 1 191 ? 2.165 -3.706 1.997 1.00 66.19 191 ILE A CA 1
ATOM 1430 C C . ILE A 1 191 ? 2.707 -3.524 3.412 1.00 66.19 191 ILE A C 1
ATOM 1432 O O . ILE A 1 191 ? 3.018 -4.501 4.090 1.00 66.19 191 ILE A O 1
ATOM 1436 N N . SER A 1 192 ? 2.781 -2.282 3.878 1.00 70.81 192 SER A N 1
ATOM 1437 C CA . SER A 1 192 ? 2.962 -1.961 5.296 1.00 70.81 192 SER A CA 1
ATOM 1438 C C . SER A 1 192 ? 1.820 -1.137 5.839 1.00 70.81 192 SER A C 1
ATOM 1440 O O . SER A 1 192 ? 1.019 -0.573 5.103 1.00 70.81 192 SER A O 1
ATOM 1442 N N . ILE A 1 193 ? 1.745 -1.068 7.158 1.00 64.62 193 ILE A N 1
ATOM 1443 C CA . ILE A 1 193 ? 0.689 -0.357 7.861 1.00 64.62 193 ILE A CA 1
ATOM 1444 C C . ILE A 1 193 ? 1.182 1.049 8.196 1.00 64.62 193 ILE A C 1
ATOM 1446 O O . ILE A 1 193 ? 2.299 1.221 8.680 1.00 64.62 193 ILE A O 1
ATOM 1450 N N . LEU A 1 194 ? 0.349 2.053 7.925 1.00 62.50 194 LEU A N 1
ATOM 1451 C CA . LEU A 1 194 ? 0.591 3.435 8.325 1.00 62.50 194 LEU A CA 1
ATOM 1452 C C . LEU A 1 194 ? -0.004 3.646 9.712 1.00 62.50 194 LEU A C 1
ATOM 1454 O O . LEU A 1 194 ? -1.224 3.765 9.837 1.00 62.50 194 LEU A O 1
ATOM 1458 N N . SER A 1 195 ? 0.857 3.655 10.726 1.00 54.44 195 SER A N 1
ATOM 1459 C CA . SER A 1 195 ? 0.550 4.070 12.101 1.00 54.44 195 SER A CA 1
ATOM 1460 C C . SER A 1 195 ? 0.807 5.553 12.328 1.00 54.44 195 SER A C 1
ATOM 1462 O O . SER A 1 195 ? 1.736 6.069 11.663 1.00 54.44 195 SER A O 1
#

Organism: Engystomops pustulosus (NCBI:txid76066)

Secondary structure (DSSP, 8-state):
--S-EEEEEEEEEEEEEEE-SS-EEEEE--TTSPP-TT--EEEEEEEEEEE-TT--EEEEEEEEEETTTEEEEEEEEEETTT--EEEEEEETTS------SSPPPPPTT--SS-HHHHHHHHTT-----S---------S----STTS----------------------------------------EEEEEE-

Solvent-accessible surface area (backbone atoms only — not comparable to full-atom values): 13430 Å² total; per-residue (Å²): 66,92,56,60,48,48,36,41,28,40,32,39,33,46,56,47,76,49,79,50,98,88,52,72,48,78,49,67,39,45,92,89,46,76,88,56,96,79,52,67,48,76,49,63,37,76,49,62,44,78,41,48,53,75,37,50,77,48,72,49,78,46,76,42,82,44,98,80,84,35,35,42,35,40,40,39,40,31,31,69,88,76,65,54,69,34,45,37,80,45,58,62,79,68,71,84,88,84,81,84,88,66,82,81,78,75,63,91,85,72,66,93,62,58,76,64,57,60,52,58,65,62,70,69,72,74,84,79,89,70,92,76,95,76,88,87,78,84,74,99,78,76,89,83,65,86,86,76,73,95,74,90,80,89,78,91,79,80,83,81,91,76,85,89,82,90,82,87,86,88,90,88,86,88,91,85,88,87,84,89,87,92,84,91,73,95,70,63,69,49,77,45,78,34,102

Foldseek 3Di:
DQAWDWFFWKKWWFKDWDDDPVDIDIDTCDPVDPHDPVHIDTDTWPGIDTDHRVWDKDWDWDWDQDPVRGTWIKTWIATPVPRDITIDTDTPVDDDDDDDVDDDDDDPPPDPDDPVVVVVVVVVPDDPPDDDDDDDDDDPDDPPPPPPDDDDDDDPDDDDDDDDDDDDDDDDDDDDDDDDDDDDDDTPIDMDTDD

Mean predicted aligned error: 17.52 Å

Radius of gyration: 26.64 Å; Cα contacts (8 Å, |Δi|>4): 222; chains: 1; bounding box: 69×58×62 Å

Nearest PDB structures (foldseek):
  7qrd-assembly1_C  TM=9.224E-01  e=5.929E-16  Mus musculus
  6s77-assembly1_C  TM=9.998E-01  e=9.024E-13  Homo sapiens
  6arj-assembly1_A  TM=9.935E-01  e=1.125E-12  Homo sapiens
  5lv3-assembly1_D  TM=1.002E+00  e=3.995E-12  Mus musculus
  3b3j-assembly1_A  TM=8.862E-01  e=4.221E-12  Rattus norvegicus

Sequence (195 aa):
MLHSGLVHGLAFWFDVAFIGSIMTVWLSTSPTEPLTHWYQVRCLLQSPLFTKAGDTLSGTVLLIANKRQSYDISIVAQVDQTGSKSSNLLDLKNPFFRYTGSTPSPPPGSHYSSPSENMWNTSGGYSMNTGMAMGGMPTAYDLSSVIAGSSGISHSNLIPLGEQQAVACSPASLRPEPQDLRHGTSSNTTISILS

InterPro domains:
  IPR025799 Protein arginine N-methyltransferase [PTHR11006] (3-82)
  IPR029063 S-adenosyl-L-methionine-dependent methyltransferase superfamily [SSF53335] (2-84)
  IPR055135 Protein arginine N-methyltransferase domain [PF22528] (4-75)

pLDDT: mean 71.95, std 26.78, range [26.56, 98.31]